Protein AF-A0A9J6PVY6-F1 (afdb_monomer_lite)

pLDDT: mean 88.1, std 9.05, range [55.69, 97.25]

Sequence (192 aa):
MLYKAFQQRLHHCQKNELAIREAKPDRLRQIQDELNNSIHQSTGMFTFTIPLVLSTFFMILSLAIAQYSLWEMVTRFLQLPSTTTLILVVISSVVCAILYIIPLFVMTKGYMIGVKVHIWLAWFTLLMAGVYFVNYLLCAITSETGFIAPLLSLAFIIFSFVIICSERFYYSLLFALWCRVMRKLAIVQRYA

Foldseek 3Di:
DLVVLLVVLLVVLVVLVVCLVPDDLVSLVVSLVVLVVVLVVDDDPVLLLCLLVLLLVLLLLLCLLLQLVVLVVVCVVVVHDPVVSVVCSVVVSVVVVVQSVVLSVCLLLLHCVSVVSNVVSLVVSLVSLVVSLVVCVVCVVPDPDDPCSSVSSNVSSVVSVVSSSDPSNSSSSSSSSSVNSVVVSVVVVVVD

Structure (mmCIF, N/CA/C/O backbone):
data_AF-A0A9J6PVY6-F1
#
_entry.id   AF-A0A9J6PVY6-F1
#
loop_
_atom_site.group_PDB
_atom_site.id
_atom_site.type_symbol
_atom_site.label_atom_id
_atom_site.label_alt_id
_atom_site.label_comp_id
_atom_site.label_asym_id
_atom_site.label_entity_id
_atom_site.label_seq_id
_atom_site.pdbx_PDB_ins_code
_atom_site.Cartn_x
_atom_site.Cartn_y
_atom_site.Cartn_z
_atom_site.occupancy
_atom_site.B_iso_or_equiv
_atom_site.auth_seq_id
_atom_site.auth_comp_id
_atom_site.auth_asym_id
_atom_site.auth_atom_id
_atom_site.pdbx_PDB_model_num
ATOM 1 N N . MET A 1 1 ? 12.929 -9.859 15.271 1.00 61.44 1 MET A N 1
ATOM 2 C CA . MET A 1 1 ? 12.121 -9.340 16.404 1.00 61.44 1 MET A CA 1
ATOM 3 C C . MET A 1 1 ? 10.953 -8.466 15.926 1.00 61.44 1 MET A C 1
ATOM 5 O O . MET A 1 1 ? 9.826 -8.740 16.316 1.00 61.44 1 MET A O 1
ATOM 9 N N . LEU A 1 2 ? 11.190 -7.515 15.008 1.00 73.75 2 LEU A N 1
ATOM 10 C CA . LEU A 1 2 ? 10.183 -6.588 14.452 1.00 73.75 2 LEU A CA 1
ATOM 11 C C . LEU A 1 2 ? 8.928 -7.270 13.859 1.00 73.75 2 LEU A C 1
ATOM 13 O O . LEU A 1 2 ? 7.806 -6.886 14.168 1.00 73.75 2 LEU A O 1
ATOM 17 N N . TYR A 1 3 ? 9.109 -8.333 13.064 1.00 76.50 3 TYR A N 1
ATOM 18 C CA . TYR A 1 3 ? 8.000 -9.047 12.412 1.00 76.50 3 TYR A CA 1
ATOM 19 C C . TYR A 1 3 ? 7.053 -9.749 13.403 1.00 76.50 3 TYR A C 1
ATOM 21 O O . TYR A 1 3 ? 5.840 -9.713 13.227 1.00 76.50 3 TYR A O 1
ATOM 29 N N . LYS A 1 4 ? 7.587 -10.336 14.486 1.00 83.56 4 LYS A N 1
ATOM 30 C CA . LYS A 1 4 ? 6.767 -10.975 15.534 1.00 83.56 4 LYS A CA 1
ATOM 31 C C . LYS A 1 4 ? 5.912 -9.941 16.272 1.00 83.56 4 LYS A C 1
ATOM 33 O O . LYS A 1 4 ? 4.723 -10.167 16.468 1.00 83.56 4 LYS A O 1
ATOM 38 N N . ALA A 1 5 ? 6.499 -8.791 16.615 1.00 84.88 5 ALA A N 1
ATOM 39 C CA . ALA A 1 5 ? 5.770 -7.686 17.236 1.00 84.88 5 ALA A CA 1
ATOM 40 C C . ALA A 1 5 ? 4.667 -7.141 16.310 1.00 84.88 5 ALA A C 1
ATOM 42 O O . ALA A 1 5 ? 3.546 -6.895 16.752 1.00 84.88 5 ALA A O 1
ATOM 43 N N . PHE A 1 6 ? 4.951 -7.018 15.010 1.00 86.62 6 PHE A N 1
ATOM 44 C CA . PHE A 1 6 ? 3.952 -6.644 14.009 1.00 86.62 6 PHE A CA 1
ATOM 45 C C . PHE A 1 6 ? 2.799 -7.656 13.920 1.00 86.62 6 PHE A C 1
ATOM 47 O O . PHE A 1 6 ? 1.636 -7.260 13.955 1.00 86.62 6 PHE A O 1
ATOM 54 N N . GLN A 1 7 ? 3.093 -8.959 13.867 1.00 87.81 7 GLN A N 1
ATOM 55 C CA . GLN A 1 7 ? 2.055 -9.995 13.840 1.00 87.81 7 GLN A CA 1
ATOM 56 C C . GLN A 1 7 ? 1.173 -9.969 15.093 1.00 87.81 7 GLN A C 1
ATOM 58 O O . GLN A 1 7 ? -0.047 -10.074 14.977 1.00 87.81 7 GLN A O 1
ATOM 63 N N . GLN A 1 8 ? 1.763 -9.778 16.277 1.00 89.38 8 GLN A N 1
ATOM 64 C CA . GLN A 1 8 ? 1.010 -9.642 17.528 1.00 89.38 8 GLN A CA 1
ATOM 65 C C . GLN A 1 8 ? 0.072 -8.428 17.496 1.00 89.38 8 GLN A C 1
ATOM 67 O O . GLN A 1 8 ? -1.109 -8.551 17.819 1.00 89.38 8 GLN A O 1
ATOM 72 N N . ARG A 1 9 ? 0.570 -7.275 17.036 1.00 89.94 9 ARG A N 1
ATOM 73 C CA . ARG A 1 9 ? -0.216 -6.043 16.854 1.00 89.94 9 ARG A CA 1
ATOM 74 C C . ARG A 1 9 ? -1.367 -6.237 15.863 1.00 89.94 9 ARG A C 1
ATOM 76 O O . ARG A 1 9 ? -2.497 -5.845 16.143 1.00 89.94 9 ARG A O 1
ATOM 83 N N . LEU A 1 10 ? -1.110 -6.898 14.733 1.00 89.75 10 LEU A N 1
ATOM 84 C CA . LEU A 1 10 ? -2.139 -7.197 13.736 1.00 89.75 10 LEU A CA 1
ATOM 85 C C . LEU A 1 10 ? -3.200 -8.163 14.283 1.00 89.75 10 LEU A C 1
ATOM 87 O O . LEU A 1 10 ? -4.391 -7.955 14.054 1.00 89.75 10 LEU A O 1
ATOM 91 N N . HIS A 1 11 ? -2.782 -9.189 15.027 1.00 90.75 11 HIS A N 1
ATOM 92 C CA . HIS A 1 11 ? -3.697 -10.128 15.671 1.00 90.75 11 HIS A CA 1
ATOM 93 C C . HIS A 1 11 ? -4.587 -9.428 16.707 1.00 90.75 11 HIS A C 1
ATOM 95 O O . HIS A 1 11 ? -5.795 -9.665 16.744 1.00 90.75 11 HIS A O 1
ATOM 101 N N . HIS A 1 12 ? -4.023 -8.502 17.487 1.00 91.19 12 HIS A N 1
ATOM 102 C CA . HIS A 1 12 ? -4.791 -7.672 18.412 1.00 91.19 12 HIS A CA 1
ATOM 103 C C . HIS A 1 12 ? -5.865 -6.841 17.685 1.00 91.19 12 HIS A C 1
ATOM 105 O O . HIS A 1 12 ? -7.036 -6.882 18.067 1.00 91.19 12 HIS A O 1
ATOM 111 N N . CYS A 1 13 ? -5.520 -6.174 16.577 1.00 90.12 13 CYS A N 1
ATOM 112 C CA . CYS A 1 13 ? -6.499 -5.434 15.772 1.00 90.12 13 CYS A CA 1
ATOM 113 C C . CYS A 1 13 ? -7.599 -6.337 15.186 1.00 90.12 13 CYS A C 1
ATOM 115 O O . CYS A 1 13 ? -8.767 -5.951 15.169 1.00 90.12 13 CYS A O 1
ATOM 117 N N . GLN A 1 14 ? -7.253 -7.545 14.731 1.00 91.75 14 GLN A N 1
ATOM 118 C CA . GLN A 1 14 ? -8.228 -8.514 14.211 1.00 91.75 14 GLN A CA 1
ATOM 119 C C . GLN A 1 14 ? -9.196 -9.001 15.295 1.00 91.75 14 GLN A C 1
ATOM 121 O O . GLN A 1 14 ? -10.397 -9.109 15.043 1.00 91.75 14 GLN A O 1
ATOM 126 N N . LYS A 1 15 ? -8.693 -9.248 16.510 1.00 91.19 15 LYS A N 1
ATOM 127 C CA . LYS A 1 15 ? -9.524 -9.608 17.666 1.00 91.19 15 LYS A CA 1
ATOM 128 C C . LYS A 1 15 ? -10.517 -8.492 18.001 1.00 91.19 15 LYS A C 1
ATOM 130 O O . LYS A 1 15 ? -11.701 -8.769 18.185 1.00 91.19 15 LYS A O 1
ATOM 135 N N . ASN A 1 16 ? -10.057 -7.239 18.017 1.00 89.06 16 ASN A N 1
ATOM 136 C CA . ASN A 1 16 ? -10.921 -6.082 18.259 1.00 89.06 16 ASN A CA 1
ATOM 137 C C . ASN A 1 16 ? -11.956 -5.893 17.142 1.00 89.06 16 ASN A C 1
ATOM 139 O O . ASN A 1 16 ? -13.117 -5.628 17.434 1.00 89.06 16 ASN A O 1
ATOM 143 N N . GLU A 1 17 ? -11.590 -6.087 15.870 1.00 90.94 17 GLU A N 1
ATOM 144 C CA . GLU A 1 17 ? -12.560 -6.047 14.768 1.00 90.94 17 GLU A CA 1
ATOM 145 C C . GLU A 1 17 ? -13.700 -7.061 14.963 1.00 90.94 17 GLU A C 1
ATOM 147 O O . GLU A 1 17 ? -14.870 -6.712 14.772 1.00 90.94 17 GLU A O 1
ATOM 152 N N . LEU A 1 18 ? -13.370 -8.296 15.349 1.00 89.19 18 LEU A N 1
ATOM 153 C CA . LEU A 1 18 ? -14.363 -9.346 15.572 1.00 89.19 18 LEU A CA 1
ATOM 154 C C . LEU A 1 18 ? -15.269 -9.005 16.763 1.00 89.19 18 LEU A C 1
ATOM 156 O O . LEU A 1 18 ? -16.493 -9.056 16.635 1.00 89.19 18 LEU A O 1
ATOM 160 N N . ALA A 1 19 ? -14.687 -8.523 17.864 1.00 87.69 19 ALA A N 1
ATOM 161 C CA . ALA A 1 19 ? -15.444 -8.052 19.022 1.00 87.69 19 ALA A CA 1
ATOM 162 C C . ALA A 1 19 ? -16.412 -6.910 18.656 1.00 87.69 19 ALA A C 1
ATOM 164 O O . ALA A 1 19 ? -17.583 -6.950 19.024 1.00 87.69 19 ALA A O 1
ATOM 165 N N . ILE A 1 20 ? -15.976 -5.924 17.863 1.00 88.25 20 ILE A N 1
ATOM 166 C CA . ILE A 1 20 ? -16.827 -4.809 17.403 1.00 88.25 20 ILE A CA 1
ATOM 167 C C . ILE A 1 20 ? -17.948 -5.300 16.483 1.00 88.25 20 ILE A C 1
ATOM 169 O O . ILE A 1 20 ? -19.027 -4.698 16.430 1.00 88.25 20 ILE A O 1
ATOM 173 N N . ARG A 1 21 ? -17.709 -6.357 15.701 1.00 86.56 21 ARG A N 1
ATOM 174 C CA . ARG A 1 21 ? -18.713 -6.916 14.792 1.00 86.56 21 ARG A CA 1
ATOM 175 C C . ARG A 1 21 ? -19.895 -7.508 15.562 1.00 86.56 21 ARG A C 1
ATOM 177 O O . ARG A 1 21 ? -21.022 -7.240 15.153 1.00 86.56 21 ARG A O 1
ATOM 184 N N . GLU A 1 22 ? -19.626 -8.223 16.651 1.00 86.25 22 GLU A N 1
ATOM 185 C CA . GLU A 1 22 ? -20.601 -9.018 17.418 1.00 86.25 22 GLU A CA 1
ATOM 186 C C . GLU A 1 22 ? -21.123 -8.324 18.693 1.00 86.25 22 GLU A C 1
ATOM 188 O O . GLU A 1 22 ? -22.086 -8.786 19.305 1.00 86.25 22 GLU A O 1
ATOM 193 N N . ALA A 1 23 ? -20.513 -7.212 19.114 1.00 83.50 23 ALA A N 1
ATOM 194 C CA . ALA A 1 23 ? -20.841 -6.558 20.378 1.00 83.50 23 ALA A CA 1
ATOM 195 C C . ALA A 1 23 ? -22.241 -5.914 20.425 1.00 83.50 23 ALA A C 1
ATOM 197 O O . ALA A 1 23 ? -22.658 -5.184 19.522 1.00 83.50 23 ALA A O 1
ATOM 198 N N . LYS A 1 24 ? -22.908 -6.115 21.571 1.00 82.31 24 LYS A N 1
ATOM 199 C CA . LYS A 1 24 ? -24.080 -5.355 22.036 1.00 82.31 24 LYS A CA 1
ATOM 200 C C . LYS A 1 24 ? -23.691 -3.915 22.443 1.00 82.31 24 LYS A C 1
ATOM 202 O O . LYS A 1 24 ? -22.508 -3.670 22.694 1.00 82.31 24 LYS A O 1
ATOM 207 N N . PRO A 1 25 ? -24.652 -2.977 22.566 1.00 80.88 25 PRO A N 1
ATOM 208 C CA . PRO A 1 25 ? -24.384 -1.559 22.849 1.00 80.88 25 PRO A CA 1
ATOM 209 C C . PRO A 1 25 ? -23.486 -1.300 24.066 1.00 80.88 25 PRO A C 1
ATOM 211 O O . PRO A 1 25 ? -22.558 -0.498 23.981 1.00 80.88 25 PRO A O 1
ATOM 214 N N . ASP A 1 26 ? -23.688 -2.029 25.165 1.00 81.81 26 ASP A N 1
ATOM 215 C CA . ASP A 1 26 ? -22.897 -1.848 26.392 1.00 81.81 26 ASP A CA 1
ATOM 216 C C . ASP A 1 26 ? -21.448 -2.317 26.219 1.00 81.81 26 ASP A C 1
ATOM 218 O O . ASP A 1 26 ? -20.506 -1.665 26.671 1.00 81.81 26 ASP A O 1
ATOM 222 N N . ARG A 1 27 ? -21.247 -3.414 25.476 1.00 86.31 27 ARG A N 1
ATOM 223 C CA . ARG A 1 27 ? -19.908 -3.906 25.121 1.00 86.31 27 ARG A CA 1
ATOM 224 C C . ARG A 1 27 ? -19.206 -2.982 24.130 1.00 86.31 27 ARG A C 1
ATOM 226 O O . ARG A 1 27 ? -17.990 -2.855 24.202 1.00 86.31 27 ARG A O 1
ATOM 233 N N . LEU A 1 28 ? -19.940 -2.303 23.245 1.00 86.50 28 LEU A N 1
ATOM 234 C CA . LEU A 1 28 ? -19.360 -1.303 22.342 1.00 86.50 28 LEU A CA 1
ATOM 235 C C . LEU A 1 28 ? -18.770 -0.110 23.108 1.00 86.50 28 LEU A C 1
ATOM 237 O O . LEU A 1 28 ? -17.704 0.360 22.720 1.00 86.50 28 LEU A O 1
ATOM 241 N N . ARG A 1 29 ? -19.402 0.341 24.203 1.00 87.06 29 ARG A N 1
ATOM 242 C CA . ARG A 1 29 ? -18.844 1.401 25.068 1.00 87.06 29 ARG A CA 1
ATOM 243 C C . ARG A 1 29 ? -17.568 0.950 25.781 1.00 87.06 29 ARG A C 1
ATOM 245 O O . ARG A 1 29 ? -16.579 1.666 25.748 1.00 87.06 29 ARG A O 1
ATOM 252 N N . GLN A 1 30 ? -17.546 -0.276 26.311 1.00 88.00 30 GLN A N 1
ATOM 253 C CA . GLN A 1 30 ? -16.325 -0.838 26.908 1.00 88.00 30 GLN A CA 1
ATOM 254 C C . GLN A 1 30 ? -15.166 -0.894 25.899 1.00 88.00 30 GLN A C 1
ATOM 256 O O . GLN A 1 30 ? -14.061 -0.452 26.199 1.00 88.00 30 GLN A O 1
ATOM 261 N N . ILE A 1 31 ? -15.428 -1.367 24.673 1.00 87.38 31 ILE A N 1
ATOM 262 C CA . ILE A 1 31 ? -14.412 -1.413 23.609 1.00 87.38 31 ILE A CA 1
ATOM 263 C C . ILE A 1 31 ? -13.964 0.003 23.210 1.00 87.38 31 ILE A C 1
ATOM 265 O O . ILE A 1 31 ? -12.786 0.215 22.925 1.00 87.38 31 ILE A O 1
ATOM 269 N N . GLN A 1 32 ? -14.878 0.980 23.180 1.00 89.19 32 GLN A N 1
ATOM 270 C CA . GLN A 1 32 ? -14.531 2.380 22.924 1.00 89.19 32 GLN A CA 1
ATOM 271 C C . GLN A 1 32 ? -13.519 2.890 23.954 1.00 89.19 32 GLN A C 1
ATOM 273 O O . GLN A 1 32 ? -12.514 3.475 23.550 1.00 89.19 32 GLN A O 1
ATOM 278 N N . ASP A 1 33 ? -13.766 2.658 25.244 1.00 87.31 33 ASP A N 1
ATOM 279 C CA . ASP A 1 33 ? -12.899 3.121 26.331 1.00 87.31 33 ASP A CA 1
ATOM 280 C C . ASP A 1 33 ? -11.532 2.421 26.307 1.00 87.31 33 ASP A C 1
ATOM 282 O O . ASP A 1 33 ? -10.496 3.080 26.414 1.00 87.31 33 ASP A O 1
ATOM 286 N N . GLU A 1 34 ? -11.502 1.105 26.070 1.00 87.94 34 GLU A N 1
ATOM 287 C CA . GLU A 1 34 ? -10.258 0.335 25.914 1.00 87.94 34 GLU A CA 1
ATOM 288 C C . GLU A 1 34 ? -9.401 0.849 24.744 1.00 87.94 34 GLU A C 1
ATOM 290 O O . GLU A 1 34 ? -8.187 1.057 24.883 1.00 87.94 34 GLU A O 1
ATOM 295 N N . LEU A 1 35 ? -10.029 1.101 23.591 1.00 86.25 35 LEU A N 1
ATOM 296 C CA . LEU A 1 35 ? -9.350 1.657 22.421 1.00 86.25 35 LEU A CA 1
ATOM 297 C C . LEU A 1 35 ? -8.883 3.092 22.679 1.00 86.25 35 LEU A C 1
ATOM 299 O O . LEU A 1 35 ? -7.759 3.435 22.326 1.00 86.25 35 LEU A O 1
ATOM 303 N N . ASN A 1 36 ? -9.710 3.917 23.320 1.00 86.06 36 ASN A N 1
ATOM 304 C CA . ASN A 1 36 ? -9.381 5.303 23.638 1.00 86.06 36 ASN A CA 1
ATOM 305 C C . ASN A 1 36 ? -8.188 5.398 24.601 1.00 86.06 36 ASN A C 1
ATOM 307 O O . ASN A 1 36 ? -7.303 6.225 24.398 1.00 86.06 36 ASN A O 1
ATOM 311 N N . ASN A 1 37 ? -8.118 4.518 25.603 1.00 85.38 37 ASN A N 1
ATOM 312 C CA . ASN A 1 37 ? -6.980 4.436 26.520 1.00 85.38 37 ASN A CA 1
ATOM 313 C C . ASN A 1 37 ? -5.698 4.011 25.793 1.00 85.38 37 ASN A C 1
ATOM 315 O O . ASN A 1 37 ? -4.640 4.601 26.006 1.00 85.38 37 ASN A O 1
ATOM 319 N N . SER A 1 38 ? -5.806 3.040 24.883 1.00 82.25 38 SER A N 1
ATOM 320 C CA . SER A 1 38 ? -4.678 2.588 24.058 1.00 82.25 38 SER A CA 1
ATOM 321 C C . SER A 1 38 ? -4.184 3.678 23.096 1.00 82.25 38 SER A C 1
ATOM 323 O O . SER A 1 38 ? -2.992 3.762 22.814 1.00 82.25 38 SER A O 1
ATOM 325 N N . ILE A 1 39 ? -5.087 4.523 22.589 1.00 82.69 39 ILE A N 1
ATOM 326 C CA . ILE A 1 39 ? -4.763 5.629 21.679 1.00 82.69 39 ILE A CA 1
ATOM 327 C C . ILE A 1 39 ? -4.171 6.820 22.441 1.00 82.69 39 ILE A C 1
ATOM 329 O O . ILE A 1 39 ? -3.191 7.384 21.971 1.00 82.69 39 ILE A O 1
ATOM 333 N N . HIS A 1 40 ? -4.710 7.194 23.609 1.00 71.81 40 HIS A N 1
ATOM 334 C CA . HIS A 1 40 ? -4.227 8.338 24.401 1.00 71.81 40 HIS A CA 1
ATOM 335 C C . HIS A 1 40 ? -2.807 8.166 24.943 1.00 71.81 40 HIS A C 1
ATOM 337 O O . HIS A 1 40 ? -2.118 9.156 25.174 1.00 71.81 40 HIS A O 1
ATOM 343 N N . GLN A 1 41 ? -2.344 6.926 25.107 1.00 67.69 41 GLN A N 1
ATOM 344 C CA . GLN A 1 41 ? -0.938 6.649 25.413 1.00 67.69 41 GLN A CA 1
ATOM 345 C C . GLN A 1 41 ? 0.007 7.011 24.247 1.00 67.69 41 GLN A C 1
ATOM 347 O O . GLN A 1 41 ? 1.220 7.069 24.435 1.00 67.69 41 GLN A O 1
ATOM 352 N N . SER A 1 42 ? -0.534 7.283 23.055 1.00 60.00 42 SER A N 1
ATOM 353 C CA . SER A 1 42 ? 0.194 7.582 21.825 1.00 60.00 42 SER A CA 1
ATOM 354 C C . SER A 1 42 ? -0.093 9.011 21.341 1.00 60.00 42 SER A C 1
ATOM 356 O O . SER A 1 42 ? -1.210 9.520 21.411 1.00 60.00 42 SER A O 1
ATOM 358 N N . THR A 1 43 ? 0.938 9.712 20.876 1.00 57.56 43 THR A N 1
ATOM 359 C CA . THR A 1 43 ? 0.905 11.158 20.621 1.00 57.56 43 THR A CA 1
ATOM 360 C C . THR A 1 43 ? 0.029 11.568 19.423 1.00 57.56 43 THR A C 1
ATOM 362 O O . THR A 1 43 ? 0.364 11.310 18.271 1.00 57.56 43 THR A O 1
ATOM 365 N N . GLY A 1 44 ? -1.037 12.333 19.699 1.00 60.12 44 GLY A N 1
ATOM 366 C CA . GLY A 1 44 ? -1.730 13.239 18.767 1.00 60.12 44 GLY A CA 1
ATOM 367 C C . GLY A 1 44 ? -2.594 12.597 17.667 1.00 60.12 44 GLY A C 1
ATOM 368 O O . GLY A 1 44 ? -2.105 11.898 16.788 1.00 60.12 44 GLY A O 1
ATOM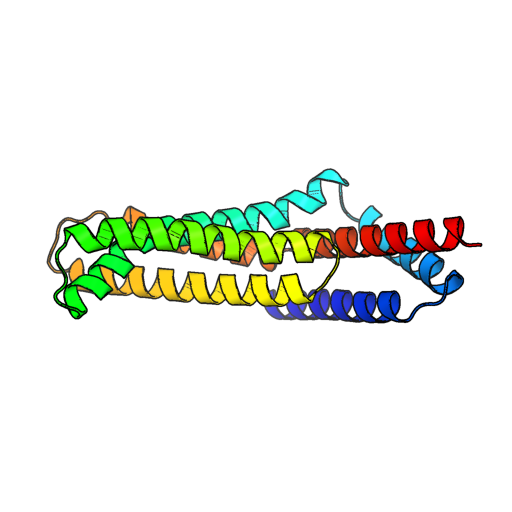 369 N N . MET A 1 45 ? -3.884 12.954 17.632 1.00 57.97 45 MET A N 1
ATOM 370 C CA . MET A 1 45 ? -4.893 12.419 16.699 1.00 57.97 45 MET A CA 1
ATOM 371 C C . MET A 1 45 ? -4.530 12.542 15.202 1.00 57.97 45 MET A C 1
ATOM 373 O O . MET A 1 45 ? -4.789 11.626 14.422 1.00 57.97 45 MET A O 1
ATOM 377 N N . PHE A 1 46 ? -3.887 13.641 14.790 1.00 62.09 46 PHE A N 1
ATOM 378 C CA . PHE A 1 46 ? -3.455 13.844 13.397 1.00 62.09 46 PHE A CA 1
ATOM 379 C C . PHE A 1 46 ? -2.284 12.940 12.987 1.00 62.09 46 PHE A C 1
ATOM 381 O O . PHE A 1 46 ? -2.161 12.571 11.816 1.00 62.09 46 PHE A O 1
ATOM 388 N N . THR A 1 47 ? -1.463 12.509 13.943 1.00 69.62 47 THR A N 1
ATOM 389 C CA . THR A 1 47 ? -0.318 11.626 13.700 1.00 69.62 47 THR A CA 1
ATOM 390 C C . THR A 1 47 ? -0.758 10.232 13.246 1.00 69.62 47 THR A C 1
ATOM 392 O O . THR A 1 47 ? 0.015 9.529 12.601 1.00 69.62 47 THR A O 1
ATOM 395 N N . PHE A 1 48 ? -2.003 9.827 13.519 1.00 75.25 48 PHE A N 1
ATOM 396 C CA . PHE A 1 48 ? -2.502 8.478 13.234 1.00 75.25 48 PHE A CA 1
ATOM 397 C C . PHE A 1 48 ? -2.912 8.237 11.780 1.00 75.25 48 PHE A C 1
ATOM 399 O O . PHE A 1 48 ? -3.106 7.096 11.397 1.00 75.25 48 PHE A O 1
ATOM 406 N N . THR A 1 49 ? -3.059 9.257 10.933 1.00 78.69 49 THR A N 1
ATOM 407 C CA . THR A 1 49 ? -3.361 9.012 9.502 1.00 78.69 49 THR A CA 1
ATOM 408 C C . THR A 1 49 ? -2.091 8.992 8.650 1.00 78.69 49 THR A C 1
ATOM 410 O O . THR A 1 49 ? -2.029 8.313 7.623 1.00 78.69 49 THR A O 1
ATOM 413 N N . ILE A 1 50 ? -1.042 9.681 9.108 1.00 87.38 50 ILE A N 1
ATOM 414 C CA . ILE A 1 50 ? 0.209 9.873 8.367 1.00 87.38 50 ILE A CA 1
ATOM 415 C C . ILE A 1 50 ? 0.880 8.537 8.000 1.00 87.38 50 ILE A C 1
ATOM 417 O O . ILE A 1 50 ? 1.178 8.359 6.822 1.00 87.38 50 ILE A O 1
ATOM 421 N N . PRO A 1 51 ? 1.082 7.561 8.910 1.00 89.00 51 PRO A N 1
ATOM 422 C CA . PRO A 1 51 ? 1.739 6.296 8.567 1.00 89.00 51 PRO A CA 1
ATOM 423 C C . PRO A 1 51 ? 0.990 5.506 7.487 1.00 89.00 51 PRO A C 1
ATOM 425 O O . PRO A 1 51 ? 1.604 4.873 6.628 1.00 89.00 51 PRO A O 1
ATOM 428 N N . LEU A 1 52 ? -0.343 5.563 7.514 1.00 89.75 52 LEU A N 1
ATOM 429 C CA . LEU A 1 52 ? -1.212 4.867 6.569 1.00 89.75 52 LEU A CA 1
ATOM 430 C C . LEU A 1 52 ? -1.012 5.404 5.146 1.00 89.75 52 LEU A C 1
ATOM 432 O O . LEU A 1 52 ? -0.690 4.656 4.221 1.00 89.75 52 LEU A O 1
ATOM 436 N N . VAL A 1 53 ? -1.137 6.725 4.997 1.00 92.00 53 VAL A N 1
ATOM 437 C CA . VAL A 1 53 ? -0.988 7.414 3.710 1.00 92.00 53 VAL A CA 1
ATOM 438 C C . VAL A 1 53 ? 0.457 7.336 3.229 1.00 92.00 53 VAL A C 1
ATOM 440 O O . VAL A 1 53 ? 0.697 7.015 2.069 1.00 92.00 53 VAL A O 1
ATOM 443 N N . LEU A 1 54 ? 1.423 7.553 4.123 1.00 93.69 54 LEU A N 1
ATOM 444 C CA . LEU A 1 54 ? 2.841 7.590 3.780 1.00 93.69 54 LEU A CA 1
ATOM 445 C C . LEU A 1 54 ? 3.362 6.223 3.314 1.00 93.69 54 LEU A C 1
ATOM 447 O O . LEU A 1 54 ? 4.103 6.158 2.337 1.00 93.69 54 LEU A O 1
ATOM 451 N N . SER A 1 55 ? 2.939 5.122 3.949 1.00 94.25 55 SER A N 1
ATOM 452 C CA . SER A 1 55 ? 3.302 3.774 3.478 1.00 94.25 55 SER A CA 1
ATOM 453 C C . SER A 1 55 ? 2.777 3.495 2.064 1.00 94.25 55 SER A C 1
ATOM 455 O O . SER A 1 55 ? 3.508 2.979 1.218 1.00 94.25 55 SER A O 1
ATOM 457 N N . THR A 1 56 ? 1.536 3.900 1.782 1.00 94.25 56 THR A N 1
ATOM 458 C CA . THR A 1 56 ? 0.909 3.760 0.460 1.00 94.25 56 THR A CA 1
ATOM 459 C C . THR A 1 56 ? 1.611 4.633 -0.578 1.00 94.25 56 THR A C 1
ATOM 461 O O . THR A 1 56 ? 1.899 4.177 -1.681 1.00 94.25 56 THR A O 1
ATOM 464 N N . PHE A 1 57 ? 1.951 5.868 -0.212 1.00 95.25 57 PHE A N 1
ATOM 465 C CA . PHE A 1 57 ? 2.664 6.803 -1.074 1.00 95.25 57 PHE A CA 1
ATOM 466 C C . PHE A 1 57 ? 4.022 6.250 -1.521 1.00 95.25 57 PHE A C 1
ATOM 468 O O . PHE A 1 57 ? 4.317 6.235 -2.714 1.00 95.25 57 PHE A O 1
ATOM 475 N N . PHE A 1 58 ? 4.816 5.709 -0.592 1.00 96.25 58 PHE A N 1
ATOM 476 C CA . PHE A 1 58 ? 6.094 5.088 -0.938 1.00 96.25 58 PHE A CA 1
ATOM 477 C C . PHE A 1 58 ? 5.945 3.841 -1.821 1.00 96.25 58 PHE A C 1
ATOM 479 O O . PHE A 1 58 ? 6.779 3.621 -2.698 1.00 96.25 58 PHE A O 1
ATOM 486 N N . MET A 1 59 ? 4.881 3.049 -1.647 1.00 95.94 59 MET A N 1
ATOM 487 C CA . MET A 1 59 ? 4.587 1.919 -2.543 1.00 95.94 59 MET A CA 1
ATOM 488 C C . MET A 1 59 ? 4.281 2.394 -3.966 1.00 95.94 59 MET A C 1
ATOM 490 O O . MET A 1 59 ? 4.840 1.856 -4.920 1.00 95.94 59 MET A O 1
ATOM 494 N N . ILE A 1 60 ? 3.455 3.435 -4.111 1.00 95.62 60 ILE A N 1
ATOM 495 C CA . ILE A 1 60 ? 3.123 4.019 -5.417 1.00 95.62 60 ILE A CA 1
ATOM 496 C C . ILE A 1 60 ? 4.378 4.576 -6.093 1.00 95.62 60 ILE A C 1
ATOM 498 O O . ILE A 1 60 ? 4.607 4.283 -7.262 1.00 95.62 60 ILE A O 1
ATOM 502 N N . LEU A 1 61 ? 5.215 5.330 -5.370 1.00 95.25 61 LEU A N 1
ATOM 503 C CA . LEU A 1 61 ? 6.467 5.861 -5.921 1.00 95.25 61 LEU A CA 1
ATOM 504 C C . LEU A 1 61 ? 7.425 4.748 -6.355 1.00 95.25 61 LEU A C 1
ATOM 506 O O . LEU A 1 61 ? 8.001 4.820 -7.438 1.00 95.25 61 LEU A O 1
A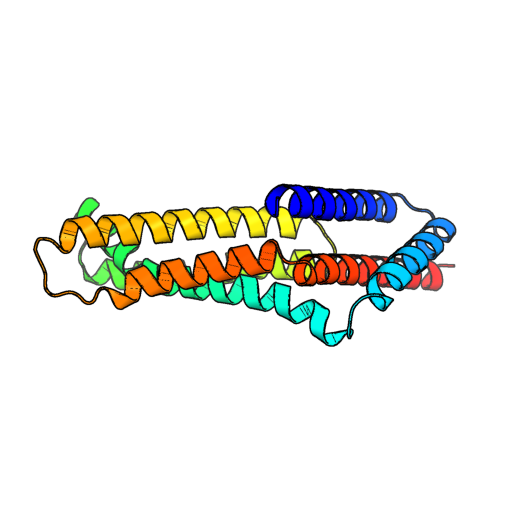TOM 510 N N . SER A 1 62 ? 7.581 3.714 -5.525 1.00 96.06 62 SER A N 1
ATOM 511 C CA . SER A 1 62 ? 8.420 2.559 -5.847 1.00 96.06 62 SER A CA 1
ATOM 512 C C . SER A 1 62 ? 7.972 1.889 -7.146 1.00 96.06 62 SER A C 1
ATOM 514 O O . SER A 1 62 ? 8.800 1.672 -8.039 1.00 96.06 62 SER A O 1
ATOM 516 N N . LEU A 1 63 ? 6.664 1.628 -7.279 1.00 94.25 63 LEU A N 1
ATOM 517 C CA . LEU A 1 63 ? 6.113 0.999 -8.471 1.00 94.25 63 LEU A CA 1
ATOM 518 C C . LEU A 1 63 ? 6.223 1.915 -9.690 1.00 94.25 63 LEU A C 1
ATOM 520 O O . LEU A 1 63 ? 6.662 1.446 -10.731 1.00 94.25 63 LEU A O 1
ATOM 524 N N . ALA A 1 64 ? 5.889 3.201 -9.566 1.00 93.50 64 ALA A N 1
ATOM 525 C CA . ALA A 1 64 ? 5.926 4.159 -10.671 1.00 93.50 64 ALA A CA 1
ATOM 526 C C . ALA A 1 64 ? 7.318 4.253 -11.318 1.00 93.50 64 ALA A C 1
ATOM 528 O O . ALA A 1 64 ? 7.422 4.311 -12.542 1.00 93.50 64 ALA A O 1
ATOM 529 N N . ILE A 1 65 ? 8.387 4.202 -10.513 1.00 92.81 65 ILE A N 1
ATOM 530 C CA . ILE A 1 65 ? 9.770 4.180 -11.016 1.00 92.81 65 ILE A CA 1
ATOM 531 C C . ILE A 1 65 ? 10.061 2.876 -11.776 1.00 92.81 65 ILE A C 1
ATOM 533 O O . ILE A 1 65 ? 10.654 2.906 -12.853 1.00 92.81 65 ILE A O 1
ATOM 537 N N . ALA A 1 66 ? 9.637 1.730 -11.238 1.00 92.19 66 ALA A N 1
ATOM 538 C CA . ALA A 1 66 ? 9.883 0.421 -11.851 1.00 92.19 66 ALA A CA 1
ATOM 539 C C . ALA A 1 66 ? 9.011 0.158 -13.096 1.00 92.19 66 ALA A C 1
ATOM 541 O O . ALA A 1 66 ? 9.374 -0.631 -13.969 1.00 92.19 66 ALA A O 1
ATOM 542 N N . GLN A 1 67 ? 7.857 0.818 -13.190 1.00 93.12 67 GLN A N 1
ATOM 543 C CA . GLN A 1 67 ? 6.774 0.478 -14.108 1.00 93.12 67 GLN A CA 1
ATOM 544 C C . GLN A 1 67 ? 7.174 0.523 -15.585 1.00 93.12 67 GLN A C 1
ATOM 546 O O . GLN A 1 67 ? 6.820 -0.385 -16.334 1.00 93.12 67 GLN A O 1
ATOM 551 N N . TYR A 1 68 ? 7.923 1.546 -16.008 1.00 91.06 68 TYR A N 1
ATOM 552 C CA . TYR A 1 68 ? 8.353 1.665 -17.404 1.00 91.06 68 TYR A CA 1
ATOM 553 C C . TYR A 1 68 ? 9.249 0.495 -17.823 1.00 91.06 68 TYR A C 1
ATOM 555 O O . TYR A 1 68 ? 8.978 -0.159 -18.827 1.00 91.06 68 TYR A O 1
ATOM 563 N N . SER A 1 69 ? 10.273 0.185 -17.022 1.00 90.44 69 SER A N 1
ATOM 564 C CA . SER A 1 69 ? 11.215 -0.898 -17.327 1.00 90.44 69 SER A CA 1
ATOM 565 C C . SER A 1 69 ? 10.533 -2.268 -17.344 1.00 90.44 69 SER A C 1
ATOM 567 O O . SER A 1 69 ? 10.834 -3.101 -18.197 1.00 90.44 69 SER A O 1
ATOM 569 N N . LEU A 1 70 ? 9.567 -2.489 -16.449 1.00 91.50 70 LEU A N 1
ATOM 570 C CA . LEU A 1 70 ? 8.786 -3.726 -16.422 1.00 91.50 70 LEU A CA 1
ATOM 571 C C . LEU A 1 70 ? 7.946 -3.893 -17.694 1.00 91.50 70 LEU A C 1
ATOM 573 O O . LEU A 1 70 ? 7.942 -4.970 -18.288 1.00 91.50 70 LEU A O 1
ATOM 577 N N . TRP A 1 71 ? 7.277 -2.835 -18.157 1.00 94.06 71 TRP A N 1
ATOM 578 C CA . TRP A 1 71 ? 6.518 -2.895 -19.408 1.00 94.06 71 TRP A CA 1
ATOM 579 C C . TRP A 1 71 ? 7.404 -2.988 -20.640 1.00 94.06 71 TRP A C 1
ATOM 581 O O . TRP A 1 71 ? 7.040 -3.664 -21.600 1.00 94.06 71 TRP A O 1
ATOM 591 N N . GLU A 1 72 ? 8.574 -2.359 -20.623 1.00 90.81 72 GLU A N 1
ATOM 592 C CA . GLU A 1 72 ? 9.558 -2.513 -21.688 1.00 90.81 72 GLU A CA 1
ATOM 593 C C . GLU A 1 72 ? 10.022 -3.973 -21.799 1.00 90.81 72 GLU A C 1
ATOM 595 O O . GLU A 1 72 ? 10.064 -4.526 -22.896 1.00 90.81 72 GLU A O 1
ATOM 600 N N . MET A 1 73 ? 10.283 -4.637 -20.671 1.00 88.69 73 MET A N 1
ATOM 601 C CA . MET A 1 73 ? 10.614 -6.063 -20.649 1.00 88.69 73 MET A CA 1
ATOM 602 C C . MET A 1 73 ? 9.478 -6.918 -21.234 1.00 88.69 73 MET A C 1
ATOM 604 O O . MET A 1 73 ? 9.725 -7.775 -22.082 1.00 88.69 73 MET A O 1
ATOM 608 N N . VAL A 1 74 ? 8.230 -6.658 -20.831 1.00 91.50 74 VAL A N 1
ATOM 609 C CA . VAL A 1 74 ? 7.048 -7.396 -21.314 1.00 91.50 74 VAL A CA 1
ATOM 610 C C . VAL A 1 74 ? 6.808 -7.175 -22.810 1.00 91.50 74 VAL A C 1
ATOM 612 O O . VAL A 1 74 ? 6.557 -8.128 -23.545 1.00 91.50 74 VAL A O 1
ATOM 615 N N . THR A 1 75 ? 6.901 -5.936 -23.289 1.00 92.31 75 THR A N 1
ATOM 616 C CA . THR A 1 75 ? 6.678 -5.604 -24.707 1.00 92.31 75 THR A CA 1
ATOM 617 C C . THR A 1 75 ? 7.775 -6.158 -25.604 1.00 92.31 75 THR A C 1
ATOM 619 O O . THR A 1 75 ? 7.455 -6.701 -26.659 1.00 92.31 75 THR A O 1
ATOM 622 N N . ARG A 1 76 ? 9.044 -6.114 -25.172 1.00 89.81 76 ARG A N 1
ATOM 623 C CA . ARG A 1 76 ? 10.156 -6.775 -25.875 1.00 89.81 76 ARG A CA 1
ATOM 624 C C . ARG A 1 76 ? 9.952 -8.286 -25.948 1.00 89.81 76 ARG A C 1
ATOM 626 O O . ARG A 1 76 ? 10.139 -8.868 -27.011 1.00 89.81 76 ARG A O 1
ATOM 633 N N . PHE A 1 77 ? 9.527 -8.909 -24.848 1.00 90.88 77 PHE A N 1
ATOM 634 C CA . PHE A 1 77 ? 9.232 -10.343 -24.809 1.00 90.88 77 PHE A CA 1
ATOM 635 C C . PHE A 1 77 ? 8.095 -10.732 -25.769 1.00 90.88 77 PHE A C 1
ATOM 637 O O . PHE A 1 77 ? 8.184 -11.750 -26.449 1.00 90.88 77 PHE A O 1
ATOM 644 N N . LEU A 1 78 ? 7.059 -9.896 -25.871 1.00 92.38 78 LEU A N 1
ATOM 645 C CA . LEU A 1 78 ? 5.923 -10.092 -26.780 1.00 92.38 78 LEU A CA 1
ATOM 646 C C . LEU A 1 78 ? 6.164 -9.566 -28.208 1.00 92.38 78 LEU A C 1
ATOM 648 O O . LEU A 1 78 ? 5.247 -9.613 -29.023 1.00 92.38 78 LEU A O 1
ATOM 652 N N . GLN A 1 79 ? 7.364 -9.054 -28.513 1.00 91.25 79 GLN A N 1
ATOM 653 C CA . GLN A 1 79 ? 7.719 -8.438 -29.802 1.00 91.25 79 GLN A CA 1
ATOM 654 C C . GLN A 1 79 ? 6.745 -7.327 -30.244 1.00 91.25 79 GLN A C 1
ATOM 656 O O . GLN A 1 79 ? 6.485 -7.133 -31.432 1.00 91.25 79 GLN A O 1
ATOM 661 N N . LEU A 1 80 ? 6.190 -6.588 -29.281 1.00 90.81 80 LEU A N 1
ATOM 662 C CA . LEU A 1 80 ? 5.262 -5.492 -29.543 1.00 90.81 80 LEU A CA 1
ATOM 663 C C . LEU A 1 80 ? 6.010 -4.202 -29.923 1.00 90.81 80 LEU A C 1
ATOM 665 O O . LEU A 1 80 ? 7.141 -3.990 -29.477 1.00 90.81 80 LEU A O 1
ATOM 669 N N . PRO A 1 81 ? 5.376 -3.290 -30.688 1.00 88.31 81 PRO A N 1
ATOM 670 C CA . PRO A 1 81 ? 5.949 -1.983 -30.987 1.00 88.31 81 PRO A CA 1
ATOM 671 C C . PRO A 1 81 ? 6.251 -1.195 -29.712 1.00 88.31 81 PRO A C 1
ATOM 673 O O . PRO A 1 81 ? 5.433 -1.159 -28.790 1.00 88.31 81 PRO A O 1
ATOM 676 N N . SER A 1 82 ? 7.377 -0.484 -29.691 1.00 78.50 82 SER A N 1
ATOM 677 C CA . SER A 1 82 ? 7.839 0.317 -28.548 1.00 78.50 82 SER A CA 1
ATOM 678 C C . SER A 1 82 ? 6.890 1.462 -28.165 1.00 78.50 82 SER A C 1
ATOM 680 O O . SER A 1 82 ? 6.856 1.875 -27.008 1.00 78.50 82 SER A O 1
ATOM 682 N N . THR A 1 83 ? 6.046 1.929 -29.090 1.00 85.31 83 THR A N 1
ATOM 683 C CA . THR A 1 83 ? 4.955 2.880 -28.804 1.00 85.31 83 THR A CA 1
ATOM 684 C C . THR A 1 83 ? 3.898 2.303 -27.856 1.00 85.31 83 THR A C 1
ATOM 686 O O . THR A 1 83 ? 3.269 3.046 -27.101 1.00 85.31 83 THR A O 1
ATOM 689 N N . THR A 1 84 ? 3.739 0.977 -27.829 1.00 92.06 84 THR A N 1
ATOM 690 C CA . THR A 1 84 ? 2.778 0.268 -26.969 1.00 92.06 84 THR A CA 1
ATOM 691 C C . THR A 1 84 ? 3.180 0.331 -25.496 1.00 92.06 84 THR A C 1
ATOM 693 O O . THR A 1 84 ? 2.312 0.370 -24.625 1.00 92.06 84 THR A O 1
ATOM 696 N N . THR A 1 85 ? 4.481 0.400 -25.196 1.00 91.69 85 THR A N 1
ATOM 697 C CA . THR A 1 85 ? 5.008 0.439 -23.823 1.00 91.69 85 THR A CA 1
ATOM 698 C C . THR A 1 85 ? 4.438 1.610 -23.036 1.00 91.69 85 THR A C 1
ATOM 700 O O . THR A 1 85 ? 3.943 1.426 -21.928 1.00 91.69 85 THR A O 1
ATOM 703 N N . LEU A 1 86 ? 4.445 2.809 -23.624 1.00 90.56 86 LEU A N 1
ATOM 704 C CA . LEU A 1 86 ? 3.946 4.013 -22.959 1.00 90.56 86 LEU A CA 1
ATOM 705 C C . LEU A 1 86 ? 2.437 3.914 -22.699 1.00 90.56 86 LEU A C 1
ATOM 707 O O . LEU A 1 86 ? 1.981 4.221 -21.599 1.00 90.56 86 LEU A O 1
ATOM 711 N N . ILE A 1 87 ? 1.672 3.410 -23.671 1.00 93.81 87 ILE A N 1
ATOM 712 C CA . ILE A 1 87 ? 0.223 3.199 -23.534 1.00 93.81 87 ILE A CA 1
ATOM 713 C C . ILE A 1 87 ? -0.067 2.240 -22.371 1.00 93.81 87 ILE A C 1
ATOM 715 O O . ILE A 1 87 ? -0.897 2.539 -21.510 1.00 93.81 87 ILE A O 1
ATOM 719 N N . LEU A 1 88 ? 0.656 1.118 -22.298 1.00 93.56 88 LEU A N 1
ATOM 720 C CA . LEU A 1 88 ? 0.506 0.138 -21.221 1.00 93.56 88 LEU A CA 1
ATOM 721 C C . LEU A 1 88 ? 0.899 0.716 -19.859 1.00 93.56 88 LEU A C 1
ATOM 723 O O . LEU A 1 88 ? 0.192 0.478 -18.878 1.00 93.56 88 LEU A O 1
ATOM 727 N N . VAL A 1 89 ? 1.963 1.521 -19.788 1.00 93.62 89 VAL A N 1
ATOM 728 C CA . VAL A 1 89 ? 2.366 2.234 -18.563 1.00 93.62 89 VAL A CA 1
ATOM 729 C C . VAL A 1 89 ? 1.255 3.170 -18.085 1.00 93.62 89 VAL A C 1
ATOM 731 O O . VAL A 1 89 ? 0.909 3.145 -16.907 1.00 93.62 89 VAL A O 1
ATOM 734 N N . VAL A 1 90 ? 0.646 3.954 -18.976 1.00 93.81 90 VAL A N 1
ATOM 735 C CA . VAL A 1 90 ? -0.434 4.884 -18.602 1.00 93.81 90 VAL A CA 1
ATOM 736 C C . VAL A 1 90 ? -1.677 4.135 -18.122 1.00 93.81 90 VAL A C 1
ATOM 738 O O . VAL A 1 90 ? -2.224 4.461 -17.071 1.00 93.81 90 VAL A O 1
ATOM 741 N N . ILE A 1 91 ? -2.113 3.097 -18.838 1.00 94.56 91 ILE A N 1
ATOM 742 C CA . ILE A 1 91 ? -3.292 2.315 -18.430 1.00 94.56 91 ILE A CA 1
ATOM 743 C C . ILE A 1 91 ? -3.040 1.649 -17.074 1.00 94.56 91 ILE A C 1
ATOM 745 O O . ILE A 1 91 ? -3.858 1.737 -16.156 1.00 94.56 91 ILE A O 1
ATOM 749 N N . SER A 1 92 ? -1.885 1.004 -16.924 1.00 93.25 92 SER A N 1
ATOM 750 C CA . SER A 1 92 ? -1.549 0.309 -15.685 1.00 93.25 92 SER A CA 1
ATOM 751 C C . SER A 1 92 ? -1.314 1.257 -14.512 1.00 93.25 92 SER A C 1
ATOM 753 O O . SER A 1 92 ? -1.613 0.861 -13.390 1.00 93.25 92 SER A O 1
ATOM 755 N N . SER A 1 93 ? -0.852 2.496 -14.716 1.00 93.25 93 SER A N 1
ATOM 756 C CA . SER A 1 93 ? -0.653 3.448 -13.610 1.00 93.25 93 SER A CA 1
ATOM 757 C C . SER A 1 93 ? -1.988 3.885 -13.013 1.00 93.25 93 SER A C 1
ATOM 759 O O . SER A 1 93 ? -2.128 3.912 -11.790 1.00 93.25 93 SER A O 1
ATOM 761 N N . VAL A 1 94 ? -3.000 4.115 -13.857 1.00 94.62 94 VAL A N 1
ATOM 762 C CA . VAL A 1 94 ? -4.373 4.406 -13.420 1.00 94.62 94 VAL A CA 1
ATOM 763 C C . VAL A 1 94 ? -4.952 3.225 -12.642 1.00 94.62 94 VAL A C 1
ATOM 765 O O . VAL A 1 94 ? -5.470 3.404 -11.538 1.00 94.62 94 VAL A O 1
ATOM 768 N N . VAL A 1 95 ? -4.816 2.005 -13.173 1.00 95.12 95 VAL A N 1
ATOM 769 C CA . VAL A 1 95 ? -5.288 0.787 -12.493 1.00 95.12 95 VAL A CA 1
ATOM 770 C C . VAL A 1 95 ? -4.582 0.604 -11.149 1.00 95.12 95 VAL A C 1
ATOM 772 O O . VAL A 1 95 ? -5.242 0.380 -10.135 1.00 95.12 95 VAL A O 1
ATOM 775 N N . CYS A 1 96 ? -3.257 0.752 -11.111 1.00 92.38 96 CYS A N 1
ATOM 776 C CA . CYS A 1 96 ? -2.483 0.635 -9.879 1.00 92.38 96 CYS A CA 1
ATOM 777 C C . CYS A 1 96 ? -2.921 1.680 -8.853 1.00 92.38 96 CYS A C 1
ATOM 779 O O . CYS A 1 96 ? -3.175 1.320 -7.708 1.00 92.38 96 CYS A O 1
ATOM 781 N N . ALA A 1 97 ? -3.085 2.947 -9.245 1.00 92.19 97 ALA A N 1
ATOM 782 C CA . ALA A 1 97 ? -3.540 3.998 -8.338 1.00 92.19 97 ALA A CA 1
ATOM 783 C C . ALA A 1 97 ? -4.868 3.625 -7.656 1.00 92.19 97 ALA A C 1
ATOM 785 O O . ALA A 1 97 ? -4.982 3.716 -6.433 1.00 92.19 97 ALA A O 1
ATOM 786 N N . ILE A 1 98 ? -5.838 3.117 -8.421 1.00 93.62 98 ILE A N 1
ATOM 787 C CA . ILE A 1 98 ? -7.116 2.636 -7.878 1.00 93.62 98 ILE A CA 1
ATOM 788 C C . ILE A 1 98 ? -6.885 1.470 -6.903 1.00 93.62 98 ILE A C 1
ATOM 790 O O . ILE A 1 98 ? -7.415 1.482 -5.788 1.00 93.62 98 ILE A O 1
ATOM 794 N N . LEU A 1 99 ? -6.056 0.495 -7.285 1.00 94.69 99 LEU A N 1
ATOM 795 C CA . LEU A 1 99 ? -5.736 -0.667 -6.452 1.00 94.69 99 LEU A CA 1
ATOM 796 C C . LEU A 1 99 ? -5.053 -0.298 -5.129 1.00 94.69 99 LEU A C 1
ATOM 798 O O . LEU A 1 99 ? -5.327 -0.957 -4.131 1.00 94.69 99 LEU A O 1
ATOM 802 N N . TYR A 1 100 ? -4.216 0.742 -5.079 1.00 93.69 100 TYR A N 1
ATOM 803 C CA . TYR A 1 100 ? -3.591 1.203 -3.830 1.00 93.69 100 TYR A CA 1
ATOM 804 C C . TYR A 1 100 ? -4.535 2.050 -2.963 1.00 93.69 100 TYR A C 1
ATOM 806 O O . TYR A 1 100 ? -4.449 2.007 -1.734 1.00 93.69 100 TYR A O 1
ATOM 814 N N . ILE A 1 101 ? -5.467 2.795 -3.566 1.00 93.81 101 ILE A N 1
ATOM 815 C CA . ILE A 1 101 ? -6.407 3.657 -2.828 1.00 93.81 101 ILE A CA 1
ATOM 816 C C . I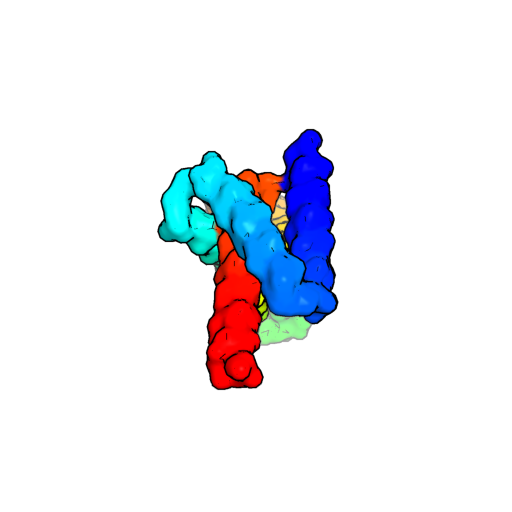LE A 1 101 ? -7.526 2.842 -2.159 1.00 93.81 101 ILE A C 1
ATOM 818 O O . ILE A 1 101 ? -7.941 3.168 -1.043 1.00 93.81 101 ILE A O 1
ATOM 822 N N . ILE A 1 102 ? -8.017 1.772 -2.796 1.00 94.81 102 ILE A N 1
ATOM 823 C CA . ILE A 1 102 ? -9.122 0.961 -2.250 1.00 94.81 102 ILE A CA 1
ATOM 824 C C . ILE A 1 102 ? -8.796 0.402 -0.845 1.00 94.81 102 ILE A C 1
ATOM 826 O O . ILE A 1 102 ? -9.587 0.627 0.076 1.00 94.81 102 ILE A O 1
ATOM 830 N N . PRO A 1 103 ? -7.655 -0.279 -0.613 1.00 93.44 103 PRO A N 1
ATOM 831 C CA . PRO A 1 103 ? -7.283 -0.791 0.704 1.00 93.44 103 PRO A CA 1
ATOM 832 C C . PRO A 1 103 ? -7.153 0.320 1.736 1.00 93.44 103 PRO A C 1
ATOM 834 O O . PRO A 1 103 ? -7.651 0.162 2.848 1.00 93.44 103 PRO A O 1
ATOM 837 N N . LEU A 1 104 ? -6.570 1.460 1.352 1.00 93.25 104 LEU A N 1
ATOM 838 C CA . LEU A 1 104 ? -6.436 2.629 2.216 1.00 93.25 104 LEU A CA 1
ATOM 839 C C . LEU A 1 104 ? -7.809 3.100 2.721 1.00 93.25 104 LEU A C 1
ATOM 841 O O . LEU A 1 104 ? -7.998 3.294 3.923 1.00 93.25 104 LEU A O 1
ATOM 845 N N . PHE A 1 105 ? -8.801 3.196 1.834 1.00 92.50 105 PHE A N 1
ATOM 846 C CA . PHE A 1 105 ? -10.172 3.562 2.201 1.00 92.50 105 PHE A CA 1
ATOM 847 C C . PHE A 1 105 ? -10.873 2.508 3.076 1.00 92.50 105 PHE A C 1
ATOM 849 O O . PHE A 1 105 ? -11.638 2.831 3.988 1.00 92.50 105 PHE A O 1
ATOM 856 N N . VAL A 1 106 ? -10.616 1.224 2.833 1.00 93.69 106 VAL A N 1
ATOM 857 C CA . VAL A 1 106 ? -11.153 0.134 3.663 1.00 93.69 106 VAL A CA 1
ATOM 858 C C . VAL A 1 106 ? -10.528 0.155 5.067 1.00 93.69 106 VAL A C 1
ATOM 860 O O . VAL A 1 106 ? -11.230 -0.050 6.063 1.00 93.69 106 VAL A O 1
ATOM 863 N N . MET A 1 107 ? -9.234 0.465 5.164 1.00 92.69 107 MET A N 1
ATOM 864 C CA . MET A 1 107 ? -8.507 0.586 6.429 1.00 92.69 107 MET A CA 1
ATOM 865 C C . MET A 1 107 ? -9.005 1.765 7.262 1.00 92.69 107 MET A C 1
ATOM 867 O O . MET A 1 107 ? -9.242 1.576 8.452 1.00 92.69 107 MET A O 1
ATOM 871 N N . THR A 1 108 ? -9.254 2.939 6.668 1.00 89.62 108 THR A N 1
ATOM 872 C CA . THR A 1 108 ? -9.816 4.099 7.398 1.00 89.62 108 THR A CA 1
ATOM 873 C C . THR A 1 108 ? -11.233 3.841 7.916 1.00 89.62 108 THR A C 1
ATOM 875 O O . THR A 1 108 ? -11.653 4.393 8.936 1.00 89.62 108 THR A O 1
ATOM 878 N N . LYS A 1 109 ? -11.974 2.929 7.277 1.00 89.88 109 LYS A N 1
ATOM 879 C CA . LYS A 1 109 ? -13.254 2.426 7.794 1.00 89.88 109 LYS A CA 1
ATOM 880 C C . LYS A 1 109 ? -13.111 1.429 8.954 1.00 89.88 109 LYS A C 1
ATOM 882 O O . LYS A 1 109 ? -14.131 1.061 9.543 1.00 89.88 109 LYS A O 1
ATOM 887 N N . GLY A 1 110 ? -11.892 1.036 9.321 1.00 88.38 110 GLY A N 1
ATOM 888 C CA . GLY A 1 110 ? -11.612 0.124 10.429 1.00 88.38 110 GLY A CA 1
ATOM 889 C C . GLY A 1 110 ? -11.871 -1.344 10.086 1.00 88.38 110 GLY A C 1
ATOM 890 O O . GLY A 1 110 ? -12.294 -2.101 10.959 1.00 88.38 110 GLY A O 1
ATOM 891 N N . TYR A 1 111 ? -11.689 -1.743 8.823 1.00 91.12 111 TYR A N 1
ATOM 892 C CA . TYR A 1 111 ? -11.768 -3.144 8.395 1.00 91.12 111 TYR A CA 1
ATOM 893 C C . TYR A 1 111 ? -10.367 -3.714 8.149 1.00 91.12 111 TYR A C 1
ATOM 895 O O . TYR A 1 111 ? -9.628 -3.207 7.299 1.00 91.12 111 TYR A O 1
ATOM 903 N N . MET A 1 112 ? -9.994 -4.800 8.837 1.00 92.62 112 MET A N 1
ATOM 904 C CA . MET A 1 112 ? -8.638 -5.359 8.735 1.00 92.62 112 MET A CA 1
ATOM 905 C C . MET A 1 112 ? -8.397 -6.114 7.426 1.00 92.62 112 MET A C 1
ATOM 907 O O . MET A 1 112 ? -7.245 -6.379 7.082 1.00 92.62 112 MET A O 1
ATOM 911 N N . ILE A 1 113 ? -9.446 -6.411 6.648 1.00 92.12 113 ILE A N 1
ATOM 912 C CA . ILE A 1 113 ? -9.281 -6.922 5.279 1.00 92.12 113 ILE A CA 1
ATOM 913 C C . ILE A 1 113 ? -8.482 -5.940 4.411 1.00 92.12 113 ILE A C 1
ATOM 915 O O . ILE A 1 113 ? -7.625 -6.376 3.649 1.00 92.12 113 ILE A O 1
ATOM 919 N N . GLY A 1 114 ? -8.670 -4.627 4.600 1.00 92.94 114 GLY A N 1
ATOM 920 C CA . GLY A 1 114 ? -7.887 -3.609 3.898 1.00 92.94 114 GLY A CA 1
ATOM 921 C C . GLY A 1 114 ? -6.400 -3.705 4.234 1.00 92.94 114 GLY A C 1
ATOM 922 O O . GLY A 1 114 ? -5.566 -3.653 3.340 1.00 92.94 114 GLY A O 1
ATOM 923 N N . VAL A 1 115 ? -6.062 -3.975 5.499 1.00 93.38 115 VAL A N 1
ATOM 924 C CA . VAL A 1 115 ? -4.669 -4.169 5.937 1.00 93.38 115 VAL A CA 1
ATOM 925 C C . VAL A 1 115 ? -4.045 -5.390 5.265 1.00 93.38 115 VAL A C 1
ATOM 927 O O . VAL A 1 115 ? -2.902 -5.328 4.819 1.00 93.38 115 VAL A O 1
ATOM 930 N N . LYS A 1 116 ? -4.791 -6.498 5.154 1.00 93.38 116 LYS A N 1
ATOM 931 C CA . LYS A 1 116 ? -4.311 -7.711 4.473 1.00 93.38 116 LYS A CA 1
ATOM 932 C C . LYS A 1 116 ? -4.001 -7.439 3.001 1.00 93.38 116 LYS A C 1
ATOM 934 O O . LYS A 1 116 ? -2.935 -7.828 2.534 1.00 93.38 116 LYS A O 1
ATOM 939 N N . VAL A 1 117 ? -4.900 -6.745 2.298 1.00 95.12 117 VAL A N 1
ATOM 940 C CA . VAL A 1 117 ? -4.689 -6.372 0.891 1.00 95.12 117 VAL A CA 1
ATOM 941 C C . VAL A 1 117 ? -3.518 -5.395 0.753 1.00 95.12 117 VAL A C 1
ATOM 943 O O . VAL A 1 117 ? -2.689 -5.579 -0.129 1.00 95.12 117 VAL A O 1
ATOM 946 N N . HIS A 1 118 ? -3.386 -4.420 1.657 1.00 95.06 118 HIS A N 1
ATOM 947 C CA . HIS A 1 118 ? -2.261 -3.477 1.669 1.00 95.06 118 HIS A CA 1
ATOM 948 C C . HIS A 1 118 ? -0.908 -4.180 1.826 1.00 95.06 118 HIS A C 1
ATOM 950 O O . HIS A 1 118 ? 0.017 -3.925 1.062 1.00 95.06 118 HIS A O 1
ATOM 956 N N . ILE A 1 119 ? -0.798 -5.130 2.762 1.00 94.44 119 ILE A N 1
ATOM 957 C CA . ILE A 1 119 ? 0.420 -5.939 2.944 1.00 94.44 119 ILE A CA 1
ATOM 958 C C . ILE A 1 119 ? 0.707 -6.782 1.696 1.00 94.44 119 ILE A C 1
ATOM 960 O O . ILE A 1 119 ? 1.859 -6.887 1.279 1.00 94.44 119 ILE A O 1
ATOM 964 N N . TRP A 1 120 ? -0.321 -7.380 1.090 1.00 95.75 120 TRP A N 1
ATOM 965 C CA . TRP A 1 120 ? -0.158 -8.161 -0.136 1.00 95.75 120 TRP A CA 1
ATOM 966 C C . TRP A 1 120 ? 0.346 -7.294 -1.297 1.00 95.75 120 TRP A C 1
ATOM 968 O O . TRP A 1 120 ? 1.304 -7.669 -1.971 1.00 95.75 120 TRP A O 1
ATOM 978 N N . LEU A 1 121 ? -0.214 -6.092 -1.466 1.00 95.81 121 LEU A N 1
ATOM 979 C CA . LEU A 1 121 ? 0.269 -5.115 -2.441 1.00 95.81 121 LEU A CA 1
ATOM 980 C C . LEU A 1 121 ? 1.704 -4.664 -2.147 1.00 95.81 121 LEU A C 1
ATOM 982 O O . LEU A 1 121 ? 2.475 -4.474 -3.083 1.00 95.81 121 LEU A O 1
ATOM 986 N N . ALA A 1 122 ? 2.100 -4.521 -0.879 1.00 95.81 122 ALA A N 1
ATOM 987 C CA . ALA A 1 122 ? 3.480 -4.190 -0.516 1.00 95.81 122 ALA A CA 1
ATOM 988 C C . ALA A 1 122 ? 4.454 -5.293 -0.964 1.00 95.81 122 ALA A C 1
ATOM 990 O O . ALA A 1 122 ? 5.476 -4.998 -1.581 1.00 95.81 122 ALA A O 1
ATOM 991 N N . TRP A 1 123 ? 4.108 -6.566 -0.743 1.00 96.06 123 TRP A N 1
ATOM 992 C CA . TRP A 1 123 ? 4.896 -7.702 -1.239 1.00 96.06 123 TRP A CA 1
ATOM 993 C C . TRP A 1 123 ? 4.946 -7.766 -2.764 1.00 96.06 123 TRP A C 1
ATOM 995 O O . TRP A 1 123 ? 6.015 -7.988 -3.328 1.00 96.06 123 TRP A O 1
ATOM 1005 N N . PHE A 1 124 ? 3.820 -7.525 -3.434 1.00 95.69 124 PHE A N 1
ATOM 1006 C CA . PHE A 1 124 ? 3.771 -7.448 -4.892 1.00 95.69 124 PHE A CA 1
ATOM 1007 C C . PHE A 1 124 ? 4.678 -6.332 -5.433 1.00 95.69 124 PHE A C 1
ATOM 1009 O O . PHE A 1 124 ? 5.463 -6.555 -6.351 1.00 95.69 124 PHE A O 1
ATOM 1016 N N . THR A 1 125 ? 4.632 -5.151 -4.813 1.00 95.75 125 THR A N 1
ATOM 1017 C CA . THR A 1 125 ? 5.485 -4.006 -5.171 1.00 95.75 125 THR A CA 1
ATOM 1018 C C . THR A 1 125 ? 6.961 -4.338 -4.978 1.00 95.75 125 THR A C 1
ATOM 1020 O O . THR A 1 125 ? 7.778 -4.028 -5.839 1.00 95.75 125 THR A O 1
ATOM 1023 N N . LEU A 1 126 ? 7.304 -5.013 -3.877 1.00 96.44 126 LEU A N 1
ATOM 1024 C CA . LEU A 1 126 ? 8.670 -5.454 -3.603 1.00 96.44 126 LEU A CA 1
ATOM 1025 C C . LEU A 1 126 ? 9.165 -6.447 -4.650 1.00 96.44 126 LEU A C 1
ATOM 1027 O O . LEU A 1 126 ? 10.302 -6.331 -5.099 1.00 96.44 126 LEU A O 1
ATOM 1031 N N . LEU A 1 127 ? 8.318 -7.394 -5.058 1.00 96.38 127 LEU A N 1
ATOM 1032 C CA . LEU A 1 127 ? 8.645 -8.338 -6.121 1.00 96.38 127 LEU A CA 1
ATOM 1033 C C . LEU A 1 127 ? 8.930 -7.594 -7.429 1.00 96.38 127 LEU A C 1
ATOM 1035 O O . LEU A 1 127 ? 9.958 -7.840 -8.052 1.00 96.38 127 LEU A O 1
ATOM 1039 N N . MET A 1 128 ? 8.072 -6.645 -7.808 1.00 95.06 128 MET A N 1
ATOM 1040 C CA . MET A 1 128 ? 8.246 -5.847 -9.025 1.00 95.06 128 MET A CA 1
ATOM 1041 C C . MET A 1 128 ? 9.511 -4.979 -8.987 1.00 95.06 128 MET A C 1
ATOM 1043 O O . MET A 1 128 ? 10.274 -4.965 -9.954 1.00 95.06 128 MET A O 1
ATOM 1047 N N . ALA A 1 129 ? 9.787 -4.318 -7.861 1.00 95.19 129 ALA A N 1
ATOM 1048 C CA . ALA A 1 129 ? 11.025 -3.566 -7.659 1.00 95.19 129 ALA A CA 1
ATOM 1049 C C . ALA A 1 129 ? 12.265 -4.480 -7.691 1.00 95.19 129 ALA A C 1
ATOM 1051 O O . ALA A 1 129 ? 13.294 -4.109 -8.252 1.00 95.19 129 ALA A O 1
ATOM 1052 N N . GLY A 1 130 ? 12.161 -5.695 -7.146 1.00 94.06 130 GLY A N 1
ATOM 1053 C CA . GLY A 1 130 ? 13.214 -6.708 -7.199 1.00 94.06 130 GLY A CA 1
ATOM 1054 C C . GLY A 1 130 ? 13.499 -7.188 -8.623 1.00 94.06 130 GLY A C 1
ATOM 1055 O O . GLY A 1 130 ? 14.659 -7.229 -9.026 1.00 94.06 130 GLY A O 1
ATOM 1056 N N . VAL A 1 131 ? 12.459 -7.480 -9.411 1.00 94.06 131 VAL A N 1
ATOM 1057 C CA . VAL A 1 131 ? 12.598 -7.834 -10.836 1.00 94.06 131 VAL A CA 1
ATOM 1058 C C . VAL A 1 131 ? 13.252 -6.692 -11.609 1.00 94.06 131 VAL A C 1
ATOM 1060 O O . VAL A 1 131 ? 14.191 -6.932 -12.364 1.00 94.06 131 VAL A O 1
ATOM 1063 N N . TYR A 1 132 ? 12.814 -5.451 -11.382 1.00 92.56 132 TYR A N 1
ATOM 1064 C CA . TYR A 1 132 ? 13.423 -4.274 -12.000 1.00 92.56 132 TYR A CA 1
ATOM 1065 C C . TYR A 1 132 ? 14.913 -4.142 -11.647 1.00 92.56 132 TYR A C 1
ATOM 1067 O O . TYR A 1 132 ? 15.743 -3.943 -12.534 1.00 92.56 132 TYR A O 1
ATOM 1075 N N . PHE A 1 133 ? 15.269 -4.319 -10.374 1.00 92.69 133 PHE A N 1
ATOM 1076 C CA . PHE A 1 133 ? 16.655 -4.258 -9.916 1.00 92.69 133 PHE A CA 1
ATOM 1077 C C . PHE A 1 133 ? 17.531 -5.364 -10.521 1.00 92.69 133 PHE A C 1
ATOM 1079 O O . PHE A 1 133 ? 18.630 -5.083 -10.996 1.00 92.69 133 PHE A O 1
ATOM 1086 N N . VAL A 1 134 ? 17.045 -6.608 -10.564 1.00 91.56 134 VAL A N 1
ATOM 1087 C CA . VAL A 1 134 ? 17.773 -7.728 -11.185 1.00 91.56 134 VAL A CA 1
ATOM 1088 C C . VAL A 1 134 ? 17.938 -7.504 -12.686 1.00 91.56 134 VAL A C 1
ATOM 1090 O O . VAL A 1 134 ? 19.040 -7.668 -13.203 1.00 91.56 134 VAL A O 1
ATOM 1093 N N . ASN A 1 135 ? 16.880 -7.077 -13.381 1.00 88.06 135 ASN A N 1
ATOM 1094 C CA . ASN A 1 135 ? 16.947 -6.763 -14.808 1.00 88.06 135 ASN A CA 1
ATOM 1095 C C . ASN A 1 135 ? 17.982 -5.666 -15.093 1.00 88.06 135 ASN A C 1
ATOM 1097 O O . ASN A 1 135 ? 18.773 -5.783 -16.029 1.00 88.06 135 ASN A O 1
ATOM 1101 N N . TYR A 1 136 ? 18.024 -4.634 -14.244 1.00 88.12 136 TYR A N 1
ATOM 1102 C CA . TYR A 1 136 ? 19.058 -3.614 -14.319 1.00 88.12 136 TYR A CA 1
ATOM 1103 C C . TYR A 1 136 ? 20.457 -4.216 -14.135 1.00 88.12 136 TYR A C 1
ATOM 1105 O O . TYR A 1 136 ? 21.321 -3.947 -14.959 1.00 88.12 136 TYR A O 1
ATOM 1113 N N . LEU A 1 137 ? 20.694 -5.051 -13.116 1.00 87.94 137 LEU A N 1
ATOM 1114 C CA . LEU A 1 137 ? 22.014 -5.661 -12.893 1.00 87.94 137 LEU A CA 1
ATOM 1115 C C . LEU A 1 137 ? 22.484 -6.505 -14.086 1.00 87.94 137 LEU A C 1
ATOM 1117 O O . LEU A 1 137 ? 23.664 -6.473 -14.427 1.00 87.94 137 LEU A O 1
ATOM 1121 N N . LEU A 1 138 ? 21.567 -7.224 -14.739 1.00 84.88 138 LEU A N 1
ATOM 1122 C CA . LEU A 1 138 ? 21.869 -8.011 -15.936 1.00 84.88 138 LEU A CA 1
ATOM 1123 C C . LEU A 1 138 ? 22.227 -7.118 -17.136 1.00 84.88 138 LEU A C 1
ATOM 1125 O O . LEU A 1 138 ? 23.152 -7.433 -17.882 1.00 84.88 138 LEU A O 1
ATOM 1129 N N . CYS A 1 139 ? 21.530 -5.991 -17.308 1.00 78.06 139 CYS A N 1
ATOM 1130 C CA . CYS A 1 139 ? 21.764 -5.062 -18.418 1.00 78.06 139 CYS A CA 1
ATOM 1131 C C . CYS A 1 139 ? 22.933 -4.092 -18.170 1.00 78.06 139 CYS A C 1
ATOM 1133 O O . CYS A 1 139 ? 23.559 -3.640 -19.128 1.00 78.06 139 CYS A O 1
ATOM 1135 N N . ALA A 1 140 ? 23.265 -3.791 -16.911 1.00 69.88 140 ALA A N 1
ATOM 1136 C CA . ALA A 1 140 ? 24.327 -2.861 -16.516 1.00 69.88 140 ALA A CA 1
ATOM 1137 C C . ALA A 1 140 ? 25.722 -3.305 -16.984 1.00 69.88 140 ALA A C 1
ATOM 1139 O O . ALA A 1 140 ? 26.608 -2.475 -17.147 1.00 69.88 140 ALA A O 1
ATOM 1140 N N . ILE A 1 141 ? 25.901 -4.596 -17.284 1.00 59.50 141 ILE A N 1
ATOM 1141 C CA . ILE A 1 141 ? 27.120 -5.136 -17.908 1.00 59.50 141 ILE A CA 1
ATOM 1142 C C . ILE A 1 141 ? 27.330 -4.552 -19.324 1.00 59.50 141 ILE A C 1
ATOM 1144 O O . ILE A 1 141 ? 28.438 -4.581 -19.850 1.00 59.50 141 ILE A O 1
ATOM 1148 N N . THR A 1 142 ? 26.282 -3.991 -19.939 1.00 59.81 142 THR A N 1
ATOM 1149 C CA . THR A 1 142 ? 26.271 -3.572 -21.351 1.00 59.81 142 THR A CA 1
ATOM 1150 C C . THR A 1 142 ? 25.969 -2.088 -21.592 1.00 59.81 142 THR A C 1
ATOM 1152 O O . THR A 1 142 ? 26.045 -1.657 -22.738 1.00 59.81 142 THR A O 1
ATOM 1155 N N . SER A 1 143 ? 25.582 -1.297 -20.580 1.00 55.69 143 SER A N 1
ATOM 1156 C CA . SER A 1 143 ? 25.009 0.051 -20.790 1.00 55.69 143 SER A CA 1
ATOM 1157 C C . SER A 1 143 ? 25.369 1.066 -19.690 1.00 55.69 143 SER A C 1
ATOM 1159 O O . SER A 1 143 ? 25.254 0.756 -18.507 1.00 55.69 143 SER A O 1
ATOM 1161 N N . GLU A 1 144 ? 25.680 2.318 -20.066 1.00 59.09 144 GLU A N 1
ATOM 1162 C CA . GLU A 1 144 ? 25.902 3.475 -19.162 1.00 59.09 144 GLU A CA 1
ATOM 1163 C C . GLU A 1 144 ? 24.595 4.050 -18.566 1.00 59.09 144 GLU A C 1
ATOM 1165 O O . GLU A 1 144 ? 24.355 5.256 -18.532 1.00 59.09 144 GLU A O 1
ATOM 1170 N N . THR A 1 145 ? 23.678 3.196 -18.118 1.00 63.44 145 THR A N 1
ATOM 1171 C CA . THR A 1 145 ? 22.426 3.656 -17.495 1.00 63.44 145 THR A CA 1
ATOM 1172 C C . THR A 1 145 ? 22.611 3.903 -15.999 1.00 63.44 145 THR A C 1
ATOM 1174 O O . THR A 1 145 ? 23.183 3.071 -15.299 1.00 63.44 145 THR A O 1
ATOM 1177 N N . GLY A 1 146 ? 22.089 5.015 -15.475 1.00 70.94 146 GLY A N 1
ATOM 1178 C CA . GLY A 1 146 ? 22.252 5.393 -14.066 1.00 70.94 146 GLY A CA 1
ATOM 1179 C C . GLY A 1 146 ? 21.601 4.422 -13.064 1.00 70.94 146 GLY A C 1
ATOM 1180 O O . GLY A 1 146 ? 20.418 4.110 -13.164 1.00 70.94 146 GLY A O 1
ATOM 1181 N N . PHE A 1 147 ? 22.361 4.011 -12.041 1.00 82.25 147 PHE A N 1
ATOM 1182 C CA . PHE A 1 147 ? 21.957 3.080 -10.964 1.00 82.25 147 PHE A CA 1
ATOM 1183 C C . PHE A 1 147 ? 20.904 3.641 -9.988 1.00 82.25 147 PHE A C 1
ATOM 1185 O O . PHE A 1 147 ? 20.335 2.921 -9.166 1.00 82.25 147 PHE A O 1
ATOM 1192 N N . ILE A 1 148 ? 20.642 4.947 -10.056 1.00 88.69 148 ILE A N 1
ATOM 1193 C CA . ILE A 1 148 ? 19.865 5.674 -9.047 1.00 88.69 148 ILE A CA 1
ATOM 1194 C C . ILE A 1 148 ? 18.399 5.227 -9.033 1.00 88.69 148 ILE A C 1
ATOM 1196 O O . ILE A 1 148 ? 17.837 5.038 -7.959 1.00 88.69 148 ILE A O 1
ATOM 1200 N N . ALA A 1 149 ? 17.773 5.026 -10.196 1.00 90.25 149 ALA A N 1
ATOM 1201 C CA . ALA A 1 149 ? 16.345 4.709 -10.272 1.00 90.25 149 ALA A CA 1
ATOM 1202 C C . ALA A 1 149 ? 15.983 3.327 -9.675 1.00 90.25 149 ALA A C 1
ATOM 1204 O O . ALA A 1 149 ? 15.094 3.280 -8.818 1.00 90.25 149 ALA A O 1
ATOM 1205 N N . PRO A 1 150 ? 16.672 2.217 -10.014 1.00 91.94 150 PRO A N 1
ATOM 1206 C CA . PRO A 1 150 ? 16.449 0.922 -9.362 1.00 91.94 150 PRO A CA 1
ATOM 1207 C C . PRO A 1 150 ? 16.679 0.961 -7.852 1.00 91.94 150 PRO A C 1
ATOM 1209 O O . PRO A 1 150 ? 15.871 0.431 -7.085 1.00 91.94 150 PRO A O 1
ATOM 1212 N N . LEU A 1 151 ? 17.748 1.634 -7.413 1.00 92.56 151 LEU A N 1
ATOM 1213 C CA . LEU A 1 151 ? 18.060 1.765 -5.993 1.00 92.56 151 LEU A CA 1
ATOM 1214 C C . LEU A 1 151 ? 16.984 2.568 -5.250 1.00 92.56 151 LEU A C 1
ATOM 1216 O O . LEU A 1 151 ? 16.573 2.187 -4.156 1.00 92.56 151 LEU A O 1
ATOM 1220 N N . LEU A 1 152 ? 16.495 3.651 -5.855 1.00 94.69 152 LEU A N 1
ATOM 1221 C CA . LEU A 1 152 ? 15.453 4.495 -5.277 1.00 94.69 152 LEU A CA 1
ATOM 1222 C C . LEU A 1 152 ? 14.108 3.761 -5.186 1.00 94.69 152 LEU A C 1
ATOM 1224 O O . LEU A 1 152 ? 13.426 3.862 -4.166 1.00 94.69 152 LEU A O 1
ATOM 1228 N N . SER A 1 153 ? 13.757 2.970 -6.207 1.00 94.75 153 SER A N 1
ATOM 1229 C CA . SER A 1 153 ? 12.567 2.109 -6.176 1.00 94.75 153 SER A CA 1
ATOM 1230 C C . SER A 1 153 ? 12.630 1.116 -5.009 1.00 94.75 153 SER A C 1
ATOM 1232 O O . SER A 1 153 ? 11.664 1.015 -4.244 1.00 94.75 153 SER A O 1
ATOM 1234 N N . LEU A 1 154 ? 13.777 0.455 -4.803 1.00 95.75 154 LEU A N 1
ATOM 1235 C CA . LEU A 1 154 ? 13.999 -0.435 -3.659 1.00 95.75 154 LEU A CA 1
ATOM 1236 C C . LEU A 1 154 ? 13.953 0.306 -2.318 1.00 95.75 154 LEU A C 1
ATOM 1238 O O . LEU A 1 154 ? 13.306 -0.154 -1.376 1.00 95.75 154 LEU A O 1
ATOM 1242 N N . ALA A 1 155 ? 14.603 1.465 -2.226 1.00 95.81 155 ALA A N 1
ATOM 1243 C CA . ALA A 1 155 ? 14.620 2.259 -1.005 1.00 95.81 155 ALA A CA 1
ATOM 1244 C C . ALA A 1 155 ? 13.197 2.647 -0.576 1.00 95.81 155 ALA A C 1
ATOM 1246 O O . ALA A 1 155 ? 12.833 2.454 0.584 1.00 95.81 155 ALA A O 1
ATOM 1247 N N . PHE A 1 156 ? 12.359 3.120 -1.505 1.00 97.25 156 PHE A N 1
ATOM 1248 C CA . PHE A 1 156 ? 10.977 3.491 -1.198 1.00 97.25 156 PHE A CA 1
ATOM 1249 C C . PHE A 1 156 ? 10.134 2.313 -0.709 1.00 97.25 156 PHE A C 1
ATOM 1251 O O . PHE A 1 156 ? 9.437 2.454 0.299 1.00 97.25 156 PHE A O 1
ATOM 1258 N N . ILE A 1 157 ? 10.219 1.136 -1.337 1.00 96.94 157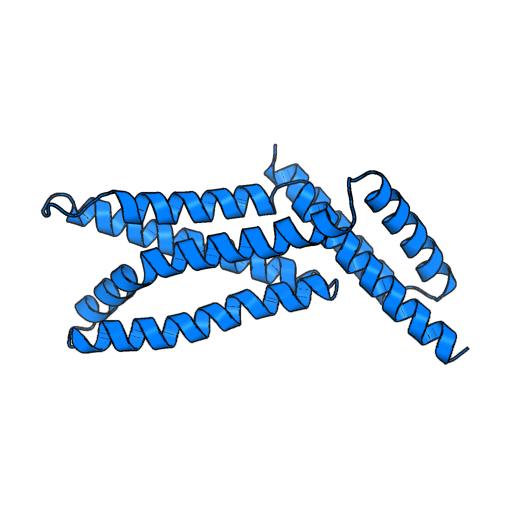 ILE A N 1
ATOM 1259 C CA . ILE A 1 157 ? 9.448 -0.010 -0.842 1.00 96.94 157 ILE A CA 1
ATOM 1260 C C . ILE A 1 157 ? 9.949 -0.481 0.530 1.00 96.94 157 ILE A C 1
ATOM 1262 O O . ILE A 1 157 ? 9.132 -0.779 1.401 1.00 96.94 157 ILE A O 1
ATOM 1266 N N . ILE A 1 158 ? 11.263 -0.448 0.784 1.00 95.06 158 ILE A N 1
ATOM 1267 C CA . ILE A 1 158 ? 11.833 -0.750 2.108 1.00 95.06 158 ILE A CA 1
ATOM 1268 C C . ILE A 1 158 ? 11.309 0.237 3.158 1.00 95.06 158 ILE A C 1
ATOM 1270 O O . ILE A 1 158 ? 10.839 -0.193 4.215 1.00 95.06 158 ILE A O 1
ATOM 1274 N N . PHE A 1 159 ? 11.316 1.543 2.870 1.00 94.44 159 PHE A N 1
ATOM 1275 C CA . PHE A 1 159 ? 10.745 2.549 3.771 1.00 94.44 159 PHE A CA 1
ATOM 1276 C C . PHE A 1 159 ? 9.261 2.299 4.046 1.00 94.44 159 PHE A C 1
ATOM 1278 O O . PHE A 1 159 ? 8.827 2.406 5.196 1.00 94.44 159 PHE A O 1
ATOM 1285 N N . SER A 1 160 ? 8.490 1.895 3.034 1.00 95.38 160 SER A N 1
ATOM 1286 C CA . SER A 1 160 ? 7.093 1.510 3.232 1.00 95.38 160 SER A CA 1
ATOM 1287 C C . SER A 1 160 ? 6.953 0.331 4.202 1.00 95.38 160 SER A C 1
ATOM 1289 O O . SER A 1 160 ? 6.188 0.422 5.164 1.00 95.38 160 SER A O 1
ATOM 1291 N N . PHE A 1 161 ? 7.746 -0.733 4.041 1.00 93.56 161 PHE A N 1
ATOM 1292 C CA . PHE A 1 161 ? 7.738 -1.871 4.969 1.00 93.56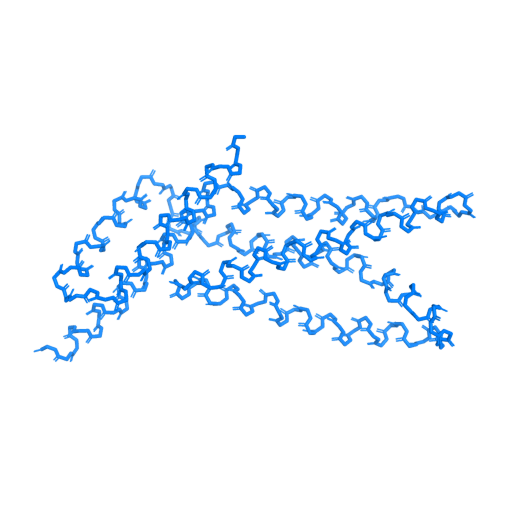 161 PHE A CA 1
ATOM 1293 C C . PHE A 1 161 ? 8.115 -1.474 6.398 1.00 93.56 161 PHE A C 1
ATOM 1295 O O . PHE A 1 161 ? 7.472 -1.931 7.349 1.00 93.56 161 PHE A O 1
ATOM 1302 N N . VAL A 1 162 ? 9.113 -0.602 6.562 1.00 92.69 162 VAL A N 1
ATOM 1303 C CA . VAL A 1 162 ? 9.499 -0.063 7.875 1.00 92.69 162 VAL A CA 1
ATOM 1304 C C . VAL A 1 162 ? 8.324 0.676 8.517 1.00 92.69 162 VAL A C 1
ATOM 1306 O O . VAL A 1 162 ? 8.040 0.454 9.696 1.00 92.69 162 VAL A O 1
ATOM 1309 N N . ILE A 1 163 ? 7.592 1.494 7.751 1.00 92.50 163 ILE A N 1
ATOM 1310 C CA . ILE A 1 163 ? 6.395 2.189 8.243 1.00 92.50 163 ILE A CA 1
ATOM 1311 C C . ILE A 1 163 ? 5.300 1.186 8.614 1.00 92.50 163 ILE A C 1
ATOM 1313 O O . ILE A 1 163 ? 4.762 1.289 9.714 1.00 92.50 163 ILE A O 1
ATOM 1317 N N . ILE A 1 164 ? 5.004 0.196 7.767 1.00 92.44 164 ILE A N 1
ATOM 1318 C CA . ILE A 1 164 ? 3.982 -0.835 8.036 1.00 92.44 164 ILE A CA 1
ATOM 1319 C C . ILE A 1 164 ? 4.298 -1.605 9.327 1.00 92.44 164 ILE A C 1
ATOM 1321 O O . ILE A 1 164 ? 3.403 -1.873 10.128 1.00 92.44 164 ILE A O 1
ATOM 1325 N N . CYS A 1 165 ? 5.572 -1.925 9.565 1.00 89.62 165 CYS A N 1
ATOM 1326 C CA . CYS A 1 165 ? 6.007 -2.634 10.771 1.00 89.62 165 CYS A CA 1
ATOM 1327 C C . CYS A 1 165 ? 6.108 -1.731 12.011 1.00 89.62 165 CYS A C 1
ATOM 1329 O O . CYS A 1 165 ? 6.279 -2.229 13.129 1.00 89.62 165 CYS A O 1
ATOM 1331 N N . SER A 1 166 ? 6.035 -0.412 11.830 1.00 89.69 166 SER A N 1
ATOM 1332 C CA . SER A 1 166 ? 6.185 0.553 12.911 1.00 89.69 166 SER A CA 1
ATOM 1333 C C . SER A 1 166 ? 4.993 0.544 13.864 1.00 89.69 166 SER A C 1
ATOM 1335 O O . SER A 1 166 ? 3.865 0.173 13.538 1.00 89.69 166 SER A O 1
ATOM 1337 N N . GLU A 1 167 ? 5.236 1.025 15.076 1.00 88.56 167 GLU A N 1
ATOM 1338 C CA . GLU A 1 167 ? 4.182 1.200 16.070 1.00 88.56 167 GLU A CA 1
ATOM 1339 C C . GLU A 1 167 ? 3.162 2.274 15.681 1.00 88.56 167 GLU A C 1
ATOM 1341 O O . GLU A 1 167 ? 1.974 2.145 15.963 1.00 88.56 167 GLU A O 1
ATOM 1346 N N . ARG A 1 168 ? 3.599 3.303 14.951 1.00 89.12 168 ARG A N 1
ATOM 1347 C CA . ARG A 1 168 ? 2.715 4.381 14.497 1.00 89.12 168 ARG A CA 1
ATOM 1348 C C . ARG A 1 168 ? 1.638 3.856 13.549 1.00 89.12 168 ARG A C 1
ATOM 1350 O O . ARG A 1 168 ? 0.481 4.260 13.649 1.00 89.12 168 ARG A O 1
ATOM 1357 N N . PHE A 1 169 ? 1.994 2.918 12.671 1.00 89.75 169 PHE A N 1
ATOM 1358 C CA . PHE A 1 169 ? 1.029 2.253 11.796 1.00 89.75 169 PHE A CA 1
ATOM 1359 C C . PHE A 1 169 ? 0.015 1.425 12.590 1.00 89.75 169 PHE A C 1
ATOM 1361 O O . PHE A 1 169 ? -1.173 1.459 12.295 1.00 89.75 169 PHE A O 1
ATOM 1368 N N . TYR A 1 170 ? 0.444 0.756 13.660 1.00 90.69 170 TYR A N 1
ATOM 1369 C CA . TYR A 1 170 ? -0.476 0.057 14.556 1.00 90.69 170 TYR A CA 1
ATOM 1370 C C . TYR A 1 170 ? -1.491 1.000 15.224 1.00 90.69 170 TYR A C 1
ATOM 1372 O O . TYR A 1 170 ? -2.693 0.743 15.146 1.00 90.69 170 TYR A O 1
ATOM 1380 N N . TYR A 1 171 ? -1.050 2.125 15.795 1.00 89.44 171 TYR A N 1
ATOM 1381 C CA . TYR A 1 171 ? -1.981 3.105 16.374 1.00 89.44 171 TYR A CA 1
ATOM 1382 C C . TYR A 1 171 ? -2.922 3.721 15.329 1.00 89.44 171 TYR A C 1
ATOM 1384 O O . TYR A 1 171 ? -4.077 4.005 15.637 1.00 89.44 171 TYR A O 1
ATOM 1392 N N . SER A 1 172 ? -2.471 3.839 14.076 1.00 90.75 172 SER A N 1
ATOM 1393 C CA . SER A 1 172 ? -3.319 4.245 12.944 1.00 90.75 172 SER A CA 1
ATOM 1394 C C . SER A 1 172 ? -4.513 3.297 12.758 1.00 90.75 172 SER A C 1
ATOM 1396 O O . SER A 1 172 ? -5.647 3.732 12.551 1.00 90.75 172 SER A O 1
ATOM 1398 N N . LEU A 1 173 ? -4.277 1.986 12.882 1.00 91.50 173 LEU A N 1
ATOM 1399 C CA . LEU A 1 173 ? -5.326 0.967 12.789 1.00 91.50 173 LEU A CA 1
ATOM 1400 C C . LEU A 1 173 ? -6.263 0.984 13.999 1.00 91.50 173 LEU A C 1
ATOM 1402 O O . LEU A 1 173 ? -7.477 0.859 13.824 1.00 91.50 173 LEU A O 1
ATOM 1406 N N . LEU A 1 174 ? -5.722 1.158 15.210 1.00 91.12 174 LEU A N 1
ATOM 1407 C CA . LEU A 1 174 ? -6.532 1.287 16.425 1.00 91.12 174 LEU A CA 1
ATOM 1408 C C . LEU A 1 174 ? -7.465 2.495 16.354 1.00 91.12 174 LEU A C 1
ATOM 1410 O O . LEU A 1 174 ? -8.647 2.373 16.672 1.00 91.12 174 LEU A O 1
ATOM 1414 N N . PHE A 1 175 ? -6.966 3.633 15.871 1.00 90.56 175 PHE A N 1
ATOM 1415 C CA . PHE A 1 175 ? -7.783 4.823 15.657 1.00 90.56 175 PHE A CA 1
ATOM 1416 C C . PHE A 1 175 ? -8.914 4.564 14.651 1.00 90.56 175 PHE A C 1
ATOM 1418 O O . PHE A 1 175 ? -10.069 4.901 14.910 1.00 90.56 175 PHE A O 1
ATOM 1425 N N . ALA A 1 176 ? -8.628 3.876 13.541 1.00 91.50 176 ALA A N 1
ATOM 1426 C CA . ALA A 1 176 ? -9.658 3.528 12.563 1.00 91.50 176 ALA A CA 1
ATOM 1427 C C . ALA A 1 176 ? -10.745 2.596 13.144 1.00 91.50 176 ALA A C 1
ATOM 1429 O O . ALA A 1 176 ? -11.935 2.751 12.835 1.00 91.50 176 ALA A O 1
ATOM 1430 N N . LEU A 1 177 ? -10.354 1.652 14.009 1.00 91.94 177 LEU A N 1
ATOM 1431 C CA . LEU A 1 177 ? -11.278 0.799 14.765 1.00 91.94 177 LEU A CA 1
ATOM 1432 C C . LEU A 1 177 ? -12.112 1.613 15.760 1.00 91.94 177 LEU A C 1
ATOM 1434 O O . LEU A 1 177 ? -13.331 1.444 15.805 1.00 91.94 177 LEU A O 1
ATOM 1438 N N . TRP A 1 178 ? -11.498 2.541 16.491 1.00 91.25 178 TRP A N 1
ATOM 1439 C CA . TRP A 1 178 ? -12.203 3.434 17.410 1.00 91.25 178 TRP A CA 1
ATOM 1440 C C . TRP A 1 178 ? -13.252 4.282 16.678 1.00 91.25 178 TRP A C 1
ATOM 1442 O O . TRP A 1 178 ? -14.423 4.296 17.066 1.00 91.25 178 TRP A O 1
ATOM 1452 N N . CYS A 1 179 ? -12.902 4.876 15.532 1.00 90.81 179 CYS A N 1
ATOM 1453 C CA . CYS A 1 179 ? -13.865 5.594 14.694 1.00 90.81 179 CYS A CA 1
ATOM 1454 C C . CYS A 1 179 ? -15.020 4.694 14.224 1.00 90.81 179 CYS A C 1
ATOM 1456 O O . CYS A 1 179 ? -16.157 5.152 14.092 1.00 90.81 179 CYS A O 1
ATOM 1458 N N . ARG A 1 180 ? -14.761 3.407 13.958 1.00 91.88 180 ARG A N 1
ATOM 1459 C CA . ARG A 1 180 ? -15.808 2.440 13.598 1.00 91.88 180 ARG A CA 1
ATOM 1460 C C . ARG A 1 180 ? -16.766 2.179 14.758 1.00 91.88 180 ARG A C 1
ATOM 1462 O O . ARG A 1 180 ? -17.973 2.123 14.516 1.00 91.88 180 ARG A O 1
ATOM 1469 N N . VAL A 1 181 ? -16.256 2.053 15.982 1.00 92.31 181 VAL A N 1
ATOM 1470 C CA . VAL A 1 181 ? -17.085 1.925 17.193 1.00 92.31 181 VAL A CA 1
ATOM 1471 C C . VAL A 1 181 ? -17.951 3.162 17.384 1.00 92.31 181 VAL A C 1
ATOM 1473 O O . VAL A 1 181 ? -19.165 3.027 17.516 1.00 92.31 181 VAL A O 1
ATOM 1476 N N . MET A 1 182 ? -17.363 4.356 17.281 1.00 90.00 182 MET A N 1
ATOM 1477 C CA . MET A 1 182 ? -18.091 5.625 17.390 1.00 90.00 182 MET A CA 1
ATOM 1478 C C . MET A 1 182 ? -19.234 5.727 16.377 1.00 90.00 182 MET A C 1
ATOM 1480 O O . MET A 1 182 ? -20.357 6.069 16.742 1.00 90.00 182 MET A O 1
ATOM 1484 N N . ARG A 1 183 ? -18.990 5.353 15.112 1.00 91.69 183 ARG A N 1
ATOM 1485 C CA . ARG A 1 183 ? -20.049 5.305 14.089 1.00 91.69 183 ARG A CA 1
ATOM 1486 C C . ARG A 1 183 ? -21.171 4.332 14.460 1.00 91.69 183 ARG A C 1
ATOM 1488 O O . ARG A 1 183 ? -22.334 4.662 14.258 1.00 91.69 183 ARG A O 1
ATOM 1495 N N . LYS A 1 184 ? -20.847 3.150 14.998 1.00 90.62 184 LYS A N 1
ATOM 1496 C CA . LYS A 1 184 ? -21.860 2.179 15.446 1.00 90.62 184 LYS A CA 1
ATOM 1497 C C . LYS A 1 184 ? -22.668 2.696 16.637 1.00 90.62 184 LYS A C 1
ATOM 1499 O O . LYS A 1 184 ? -23.888 2.585 16.615 1.00 90.62 184 LYS A O 1
ATOM 1504 N N . LEU A 1 185 ? -22.016 3.271 17.646 1.00 89.44 185 LEU A N 1
ATOM 1505 C CA . LEU A 1 185 ? -22.693 3.824 18.822 1.00 89.44 185 LEU A CA 1
ATOM 1506 C C . LEU A 1 185 ? -23.625 4.979 18.450 1.00 89.44 185 LEU A C 1
ATOM 1508 O O . LEU A 1 185 ? -24.760 5.005 18.916 1.00 89.44 185 LEU A O 1
ATOM 1512 N N . ALA A 1 186 ? -23.195 5.864 17.547 1.00 89.50 186 ALA A N 1
ATOM 1513 C CA . ALA A 1 186 ? -24.033 6.947 17.037 1.00 89.50 186 ALA A CA 1
ATOM 1514 C C . ALA A 1 186 ? -25.284 6.431 16.304 1.00 89.50 186 ALA A C 1
ATOM 1516 O O . ALA A 1 186 ? -26.341 7.048 16.384 1.00 89.50 186 ALA A O 1
ATOM 1517 N N . ILE A 1 187 ? -25.185 5.297 15.600 1.00 89.19 187 ILE A N 1
ATOM 1518 C CA . ILE A 1 187 ? -26.347 4.644 14.980 1.00 89.19 187 ILE A CA 1
ATOM 1519 C C . ILE A 1 187 ? -27.274 4.091 16.063 1.00 89.19 187 ILE A C 1
ATOM 1521 O O . ILE A 1 187 ? -28.462 4.380 16.031 1.00 89.19 187 ILE A O 1
ATOM 1525 N N . VAL A 1 188 ? -26.748 3.349 17.041 1.00 87.19 188 VAL A N 1
ATOM 1526 C CA . VAL A 1 188 ? -27.564 2.780 18.129 1.00 87.19 188 VAL A CA 1
ATOM 1527 C C . VAL A 1 188 ? -28.309 3.873 18.897 1.00 87.19 188 VAL A C 1
ATOM 1529 O O . VAL A 1 188 ? -29.495 3.724 19.144 1.00 87.19 188 VAL A O 1
ATOM 1532 N N . GLN A 1 189 ? -27.651 4.992 19.208 1.00 83.56 189 GLN A N 1
ATOM 1533 C CA . GLN A 1 189 ? -28.272 6.129 19.900 1.00 83.56 189 GLN A CA 1
ATOM 1534 C C . GLN A 1 189 ? -29.365 6.833 19.087 1.00 83.56 189 GLN A C 1
ATOM 1536 O O . GLN A 1 189 ? -30.223 7.474 19.674 1.00 83.56 189 GLN A O 1
ATOM 1541 N N . ARG A 1 190 ? -29.333 6.754 17.751 1.00 83.81 190 ARG A N 1
ATOM 1542 C CA . ARG A 1 19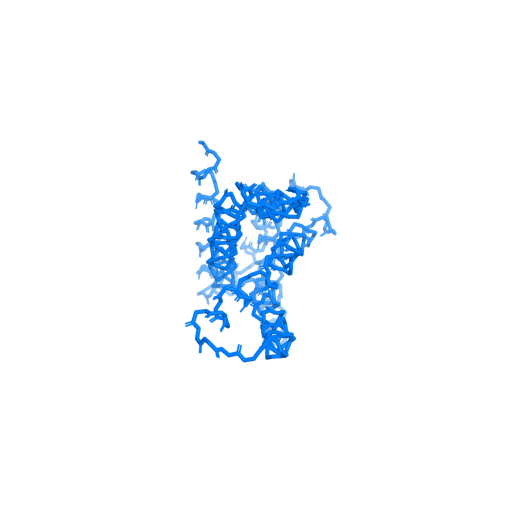0 ? -30.381 7.335 16.894 1.00 83.81 190 ARG A CA 1
ATOM 1543 C C . ARG A 1 190 ? -31.649 6.483 16.822 1.00 83.81 190 ARG A C 1
ATOM 1545 O O . ARG A 1 190 ? -32.676 7.007 16.413 1.00 83.81 190 ARG A O 1
ATOM 1552 N N . TYR A 1 191 ? -31.558 5.194 17.148 1.00 75.81 191 TYR A N 1
ATOM 1553 C CA . TYR A 1 191 ? -32.662 4.229 17.061 1.00 75.81 191 TYR A CA 1
ATOM 1554 C C . TYR A 1 191 ? -33.062 3.644 18.427 1.00 75.81 191 TYR A C 1
ATOM 1556 O O . TYR A 1 191 ? -33.838 2.690 18.468 1.00 75.81 191 TYR A O 1
ATOM 1564 N N . ALA A 1 192 ? -32.502 4.175 19.516 1.00 64.50 192 ALA A N 1
ATOM 1565 C CA . ALA A 1 192 ? -32.888 3.889 20.896 1.00 64.50 192 ALA A CA 1
ATOM 1566 C C . ALA A 1 192 ? -33.862 4.963 21.384 1.00 64.50 192 ALA A C 1
ATOM 1568 O O . ALA A 1 192 ? -34.796 4.592 22.125 1.00 64.50 192 ALA A O 1
#

Organism: NCBI:txid2978220

Secondary structure (DSSP, 8-state):
-HHHHHHHHHHHHHHHHHHHHH--HHHHHHHHHHHHHHHHTSS-GGGGTHHHHHHHHHHHHHHHHHHHHHHHHHHHHTT--HHHHHHHHHHHHHHHHHHHHHHHHHHHTT-HHHHHHHHHHHHHHHHHHHHHHHHHHHHTTT----THHHHHHHHHHHHHHHHHHSHHHHHHHHHHHHHHHHHHHHHHHH--

Radius of gyration: 20.65 Å; chains: 1; bounding box: 60×25×58 Å